Protein 3L9Y (pdb70)

InterPro domains:
  IPR001424 Superoxide dismutase, copper/zinc binding domain [PF00080] (13-149)
  IPR001424 Superoxide dismutase, copper/zinc binding domain [PR00068] (43-65)
  IPR001424 Superoxide dismutase, copper/zinc binding domain [PR00068] (79-88)
  IPR001424 Superoxide dismutase, copper/zinc binding domain [PR00068] (99-121)
  IPR001424 Superoxide dismutase, copper/zinc binding domain [PR00068] (124-150)
  IPR001424 Superoxide dismutase, copper/zinc binding domain [cd00305] (4-146)
  IPR018152 Superoxide dismutase, copper/zinc, binding site [PS00087] (43-53)
  IPR018152 Superoxide dismutase, copper/zinc, binding site [PS00332] (138-149)
  IPR024134 Superoxide dismutase (Cu/Zn) / superoxide dismutase copper chaperone [PTHR10003] (3-151)
  IPR036423 Superoxide dismutase-like, copper/zinc binding domain superfamily [G3DSA:2.60.40.200] (1-154)
  IPR036423 Superoxide dismutase-like, copper/zinc binding domain superfamily [SSF49329] (3-152)

Secondary structure (DSSP, 8-state):
-EEEEEEEEESSEEEEEEEESSTTSPEEEEEEEESPPSEEEEEEEES----EEEEGGG-SB--TT------TT-SS--TTEEEEEEESSTTSEEEEEEEESS-BSSSTTB-TTSEEEEESS---TT-SSSTTTTTTTT---EEEEEE-EE---/--EEEEEEEEESSEEEEEEEESSTTSPEEEEEEEESPPSEEEEEEEES----EEEEGGG-SB--TT------TT-SS--TTEEEEEEESSTT-EEEEEEEESS-BSSSTTB-TT-EEEEESS---TT-SSSGGGGTTTT---EEEEEE-EE---

Foldseek 3Di:
DFKKWWFKDFQKTWIKMWDDDDQQFWIKIWIKIFQAAAFKKFKWWACAQDCPPHCPVLHFGAALPPFWDFALPDPTHGLGHPFIFGDNHGGGMTIDTDIHRSAGCDDPNRSQRHKMFIANAGQCGLPPPDPCNRTPSPNHHTGIMGGMHTDDD/DKFKKKWWKDFLKTWIKIWIDGDQQFWIKIKIKIFFAAAFKKFKWWACAQDCPPHCPVLHFGAALPPFWDFALPDPTHGLGHPFIFGDNHGGGMGIDTDIHRSAGCDDSRRSARHKMFIANAGQCRLPDDDPCNRTPSPSDHGGIMTGMHTDDD

Nearest PDB structures (foldseek):
  3l9y-assembly1_A  TM=1.007E+00  e=1.057E-31  Bombyx mori
  3l9e-assembly2_D  TM=1.001E+00  e=2.059E-29  Bombyx mori
  6zs1-assembly1_C  TM=9.653E-01  e=3.072E-21  Thermochaetoides thermophila DSM 1495
  1f18-assembly1_A-2  TM=9.672E-01  e=1.625E-19  Saccharomyces cerevisiae
  7ypp-assembly3_F-2  TM=9.520E-01  e=4.706E-17  Ramazzottius varieornatus

CATH classification: 2.60.40.200

Radius of gyration: 19.69 Å; Cα contacts (8 Å, |Δi|>4): 985; chains: 2; bounding box: 62×45×38 Å

Solvent-accessible surface area: 13806 Å² total; per-residue (Å²): 125,15,39,0,0,0,34,8,92,54,116,7,49,3,36,0,59,0,59,6,133,73,133,195,27,38,0,67,0,42,24,60,0,61,43,1,87,129,23,95,3,0,0,0,0,0,64,25,2,19,18,66,93,41,19,92,25,0,24,68,12,8,49,48,77,176,65,82,6,2,0,55,110,36,107,72,13,13,0,0,0,3,4,38,6,109,5,156,94,93,90,16,75,9,139,4,100,34,120,8,93,52,1,14,9,74,53,124,28,18,0,18,0,35,3,0,0,0,5,42,65,58,0,46,63,4,147,39,69,75,134,91,0,68,64,47,0,64,0,42,46,87,28,0,6,2,10,0,0,40,9,126,153,183,70,21,56,0,0,1,23,1,81,61,118,13,52,13,37,0,60,0,54,4,112,73,118,193,34,45,0,70,0,46,20,74,0,103,35,2,86,142,23,99,6,0,0,0,0,0,66,22,2,15,48,62,96,39,21,90,24,1,15,64,10,5,46,50,103,179,75,81,3,1,2,55,115,38,111,73,22,13,6,0,0,5,2,36,8,98,3,159,102,94,86,14,88,14,166,4,102,38,124,10,80,84,1,14,9,58,49,126,26,20,0,16,0,33,4,1,0,0,6,39,65,72,5,42,62,2,152,27,90,67,151,98,0,106,73,41,0,48,0,45,43,82,26,0,13,12,24,0,0,42,11,143,182

Sequence (307 aa):
PAKAVCVLRGDVSGTVFFDQQDEKSPVVVSGEVQGLTKGKHGFHVHEFGDNTNGCTSAGAHFNPEKQDHGGPSSAVRHVGDLGNIEAIEDAGVTKVSIQDSQISLHGPNSIIGRTLVVHADPDDLGLGGNELSKTTGNAGGRIACGVIGLAKIMPAKAVCVLRGDVSGTVFFDQQDEKSPVVVSGEVQGLTKGKHGFHVHEFGDNTNGCTSAGAHFNPEKQDHGGPSSAVRHVGDLGNIEAIEDAGVTKVSIQDSQISLHGPNSIIGRTLVVHADPDDLGLGGNELSKTTGNAGGRIACGVIGLAKI

B-factor: mean 28.48, std 6.56, range [15.27, 50.54]

GO terms:
  GO:0005507 copper ion binding (F, IPI)
  GO:0008270 zinc ion binding (F, IPI)
  GO:0042802 identical protein binding (F, IPI)

Structure (mmCIF, N/CA/C/O backbone):
data_3L9Y
#
_entry.id   3L9Y
#
_cell.length_a   111.493
_cell.length_b   111.493
_cell.length_c   39.886
_cell.angle_alpha   90.00
_cell.angle_beta   90.00
_cell.angle_gamma   120.00
#
_symmetry.space_group_name_H-M   'P 64'
#
loop_
_entity.id
_entity.type
_entity.pdbx_description
1 polymer 'Superoxide dismutase [Cu-Zn]'
2 non-polymer 'ZINC ION'
3 non-polymer 'COPPER (II) ION'
4 water water
#
loop_
_atom_site.group_PDB
_atom_site.id
_atom_site.type_symbol
_atom_site.label_atom_id
_atom_site.label_alt_id
_atom_site.label_comp_id
_atom_site.label_asym_id
_atom_site.label_entity_id
_atom_site.label_seq_id
_atom_site.pdbx_PDB_ins_code
_atom_site.Cartn_x
_atom_site.Cartn_y
_atom_site.Cartn_z
_atom_site.occupancy
_atom_site.B_iso_or_equiv
_atom_site.auth_seq_id
_atom_site.auth_comp_id
_atom_site.auth_asym_id
_atom_site.auth_atom_id
_atom_site.pdbx_PDB_model_num
ATOM 1 N N . PRO A 1 2 ? -8.773 -24.872 -12.941 1.00 37.16 2 PRO A N 1
ATOM 2 C CA . PRO A 1 2 ? -10.129 -25.397 -13.029 1.00 36.99 2 PRO A CA 1
ATOM 3 C C . PRO A 1 2 ? -10.321 -26.512 -12.014 1.00 36.42 2 PRO A C 1
ATOM 4 O O . PRO A 1 2 ? -9.336 -27.094 -11.562 1.00 36.66 2 PRO A O 1
ATOM 8 N N . ALA A 1 3 ? -11.571 -26.812 -11.666 1.00 35.50 3 ALA A N 1
ATOM 9 C CA . ALA A 1 3 ? -11.859 -27.807 -10.633 1.00 34.27 3 ALA A CA 1
ATOM 10 C C . ALA A 1 3 ? -12.861 -28.858 -11.095 1.00 33.50 3 ALA A C 1
ATOM 11 O O . ALA A 1 3 ? -13.757 -28.569 -11.879 1.00 32.68 3 ALA A O 1
ATOM 13 N N . LYS A 1 4 ? -12.700 -30.078 -10.593 1.00 32.04 4 LYS A N 1
ATOM 14 C CA . LYS A 1 4 ? -13.643 -31.154 -10.861 1.00 31.32 4 LYS A CA 1
ATOM 15 C C . LYS A 1 4 ? -13.998 -31.910 -9.583 1.00 30.77 4 LYS A C 1
ATOM 16 O O . LYS A 1 4 ? -13.148 -32.112 -8.709 1.00 30.49 4 LYS A O 1
ATOM 22 N N . ALA A 1 5 ? -15.259 -32.323 -9.481 1.00 29.39 5 ALA A N 1
ATOM 23 C CA . ALA A 1 5 ? -15.718 -33.145 -8.367 1.00 28.89 5 ALA A CA 1
ATOM 24 C C . ALA A 1 5 ? -16.617 -34.251 -8.909 1.00 28.15 5 ALA A C 1
ATOM 25 O O . ALA A 1 5 ? -17.039 -34.208 -10.062 1.00 27.44 5 ALA A O 1
ATOM 27 N N . VAL A 1 6 ? -16.908 -35.249 -8.084 1.00 28.00 6 VAL A N 1
ATOM 28 C CA . VAL A 1 6 ? -17.737 -36.354 -8.536 1.00 27.25 6 VAL A CA 1
ATOM 29 C C . VAL A 1 6 ? -18.549 -36.927 -7.393 1.00 27.34 6 VAL A C 1
ATOM 30 O O . VAL A 1 6 ? -18.124 -36.885 -6.242 1.00 27.39 6 VAL A O 1
ATOM 34 N N . CYS A 1 7 ? -19.730 -37.441 -7.714 1.00 26.66 7 CYS A N 1
ATOM 35 C CA . CYS A 1 7 ? -20.552 -38.125 -6.730 1.00 27.04 7 CYS A CA 1
ATOM 36 C C . CYS A 1 7 ? -21.007 -39.456 -7.300 1.00 26.89 7 CYS A C 1
ATOM 37 O O . CYS A 1 7 ? -21.542 -39.522 -8.401 1.00 26.76 7 CYS A O 1
ATOM 40 N N . VAL A 1 8 ? -20.775 -40.530 -6.557 1.00 26.48 8 VAL A N 1
ATOM 41 C CA . VAL A 1 8 ? -21.297 -41.814 -6.954 1.00 26.38 8 VAL A CA 1
ATOM 42 C C . VAL A 1 8 ? -22.474 -42.133 -6.049 1.00 26.23 8 VAL A C 1
ATOM 43 O O . VAL A 1 8 ? -22.320 -42.259 -4.830 1.00 25.69 8 VAL A O 1
ATOM 47 N N . LEU A 1 9 ? -23.652 -42.254 -6.653 1.00 25.86 9 LEU A N 1
ATOM 48 C CA . LEU A 1 9 ? -24.875 -42.465 -5.897 1.00 26.04 9 LEU A CA 1
ATOM 49 C C . LEU A 1 9 ? -24.997 -43.869 -5.331 1.00 26.26 9 LEU A C 1
ATOM 50 O O . LEU A 1 9 ? -24.662 -44.857 -5.993 1.00 26.93 9 LEU A O 1
ATOM 55 N N . ARG A 1 10 ? -25.503 -43.942 -4.109 1.00 26.04 10 ARG A N 1
ATOM 56 C CA . ARG A 1 10 ? -25.727 -45.205 -3.426 1.00 26.50 10 ARG A CA 1
ATOM 57 C C . ARG A 1 10 ? -27.159 -45.238 -2.912 1.00 26.45 10 ARG A C 1
ATOM 58 O O . ARG A 1 10 ? -27.592 -44.333 -2.208 1.00 25.70 10 ARG A O 1
ATOM 66 N N . GLY A 1 11 ? -27.894 -46.285 -3.262 1.00 27.05 11 GLY A N 1
ATOM 67 C CA . GLY A 1 11 ? -29.275 -46.424 -2.829 1.00 28.57 11 GLY A CA 1
ATOM 68 C C . GLY A 1 11 ? -30.064 -47.233 -3.835 1.00 30.09 11 GLY A C 1
ATOM 69 O O . GLY A 1 11 ? -29.545 -48.197 -4.402 1.00 30.06 11 GLY A O 1
ATOM 70 N N . ASP A 1 12 ? -31.312 -46.831 -4.066 1.00 31.63 12 ASP A N 1
ATOM 71 C CA . ASP A 1 12 ? -32.215 -47.550 -4.962 1.00 32.92 12 ASP A CA 1
ATOM 72 C C . ASP A 1 12 ? -31.876 -47.318 -6.427 1.00 33.12 12 ASP A C 1
ATOM 73 O O . ASP A 1 12 ? -32.296 -48.074 -7.310 1.00 33.83 12 ASP A O 1
ATOM 78 N N . VAL A 1 13 ? -31.134 -46.252 -6.685 1.00 33.36 13 VAL A N 1
ATOM 79 C CA . VAL A 1 13 ? -30.639 -45.970 -8.008 1.00 33.17 13 VAL A CA 1
ATOM 80 C C . VAL A 1 13 ? -29.154 -45.721 -7.901 1.00 32.99 13 VAL A C 1
ATOM 81 O O . VAL A 1 13 ? -28.639 -45.435 -6.825 1.00 33.32 13 VAL A O 1
ATOM 85 N N . SER A 1 14 ? -28.469 -45.844 -9.024 1.00 33.16 14 SER A N 1
ATOM 86 C CA . SER A 1 14 ? -27.033 -45.681 -9.066 1.00 33.09 14 SER A CA 1
ATOM 87 C C . SER A 1 14 ? -26.705 -44.609 -10.080 1.00 33.01 14 SER A C 1
ATOM 88 O O . SER A 1 14 ? -27.594 -44.070 -10.744 1.00 32.85 14 SER A O 1
ATOM 91 N N . GLY A 1 15 ? -25.428 -44.293 -10.207 1.00 32.55 15 GLY A N 1
ATOM 92 C CA . GLY A 1 15 ? -25.018 -43.329 -11.203 1.00 32.25 15 GLY A CA 1
ATOM 93 C C . GLY A 1 15 ? -23.805 -42.555 -10.767 1.00 31.58 15 GLY A C 1
ATOM 94 O O . GLY A 1 15 ? -23.462 -42.523 -9.582 1.00 32.07 15 GLY A O 1
ATOM 95 N N . THR A 1 16 ? -23.144 -41.943 -11.737 1.00 31.22 16 THR A N 1
ATOM 96 C CA . THR A 1 16 ? -21.984 -41.124 -11.469 1.00 30.73 16 THR A CA 1
ATOM 97 C C . THR A 1 16 ? -22.266 -39.729 -11.982 1.00 30.31 16 THR A C 1
ATOM 98 O O . THR A 1 16 ? -22.592 -39.554 -13.160 1.00 30.45 16 THR A O 1
ATOM 102 N N . VAL A 1 17 ? -22.158 -38.747 -11.096 1.00 29.00 17 VAL A N 1
ATOM 103 C CA . VAL A 1 17 ? -22.407 -37.362 -11.462 1.00 28.39 17 VAL A CA 1
ATOM 104 C C . VAL A 1 17 ? -21.135 -36.542 -11.302 1.00 28.23 17 VAL A C 1
ATOM 105 O O . VAL A 1 17 ? -20.545 -36.512 -10.224 1.00 27.96 17 VAL A O 1
ATOM 109 N N . PHE A 1 18 ? -20.702 -35.891 -12.377 1.00 28.31 18 PHE A N 1
ATOM 110 C CA . PHE A 1 18 ? -19.504 -35.063 -12.335 1.00 28.53 18 PHE A CA 1
ATOM 111 C C . PHE A 1 18 ? -19.874 -33.592 -12.176 1.00 28.62 18 PHE A C 1
ATOM 112 O O . PHE A 1 18 ? -20.948 -33.157 -12.611 1.00 28.64 18 PHE A O 1
ATOM 120 N N . PHE A 1 19 ? -18.988 -32.838 -11.539 1.00 28.62 19 PHE A N 1
ATOM 121 C CA . PHE A 1 19 ? -19.145 -31.398 -11.403 1.00 29.09 19 PHE A CA 1
ATOM 122 C C . PHE A 1 19 ? -17.905 -30.742 -11.971 1.00 30.24 19 PHE A C 1
ATOM 123 O O . PHE A 1 19 ? -16.792 -31.019 -11.519 1.00 30.17 19 PHE A O 1
ATOM 131 N N . ASP A 1 20 ? -18.088 -29.876 -12.964 1.00 31.38 20 ASP A N 1
ATOM 132 C CA . ASP A 1 20 ? -16.955 -29.178 -13.564 1.00 32.87 20 ASP A CA 1
ATOM 133 C C . ASP A 1 20 ? -17.087 -27.670 -13.410 1.00 33.50 20 ASP A C 1
ATOM 134 O O . ASP A 1 20 ? -18.149 -27.111 -13.663 1.00 33.11 20 ASP A O 1
ATOM 139 N N . GLN A 1 21 ? -16.010 -27.017 -12.981 1.00 35.04 21 GLN A N 1
ATOM 140 C CA . GLN A 1 21 ? -16.007 -25.566 -12.831 1.00 36.47 21 GLN A CA 1
ATOM 141 C C . GLN A 1 21 ? -14.694 -24.986 -13.362 1.00 37.89 21 GLN A C 1
ATOM 142 O O . GLN A 1 21 ? -13.616 -25.310 -12.864 1.00 38.06 21 GLN A O 1
ATOM 148 N N . GLN A 1 22 ? -14.796 -24.121 -14.365 1.00 39.61 22 GLN A N 1
ATOM 149 C CA . GLN A 1 22 ? -13.619 -23.613 -15.060 1.00 41.36 22 GLN A CA 1
ATOM 150 C C . GLN A 1 22 ? -12.875 -22.557 -14.252 1.00 42.08 22 GLN A C 1
ATOM 151 O O . GLN A 1 22 ? -11.644 -22.567 -14.183 1.00 42.05 22 GLN A O 1
ATOM 157 N N . ASP A 1 23 ? -13.631 -21.642 -13.654 1.00 43.11 23 ASP A N 1
ATOM 158 C CA . ASP A 1 23 ? -13.059 -20.596 -12.817 1.00 44.13 23 ASP A CA 1
ATOM 159 C C . ASP A 1 23 ? -13.926 -20.361 -11.581 1.00 44.42 23 ASP A C 1
ATOM 160 O O . ASP A 1 23 ? -15.119 -20.657 -11.586 1.00 44.46 23 ASP A O 1
ATOM 165 N N . GLU A 1 24 ? -13.322 -19.829 -10.522 1.00 44.59 24 GLU A N 1
ATOM 166 C CA . GLU A 1 24 ? -14.053 -19.541 -9.290 1.00 44.80 24 GLU A CA 1
ATOM 167 C C . GLU A 1 24 ? -15.301 -18.693 -9.539 1.00 44.47 24 GLU A C 1
ATOM 168 O O . GLU A 1 24 ? -16.282 -18.783 -8.802 1.00 44.62 24 GLU A O 1
ATOM 174 N N . LYS A 1 25 ? -15.264 -17.879 -10.588 1.00 44.03 25 LYS A N 1
ATOM 175 C CA . LYS A 1 25 ? -16.385 -16.999 -10.923 1.00 43.40 25 LYS A CA 1
ATOM 176 C C . LYS A 1 25 ? -17.463 -17.660 -11.780 1.00 42.53 25 LYS A C 1
ATOM 177 O O . LYS A 1 25 ? -18.607 -17.204 -11.799 1.00 42.93 25 LYS A O 1
ATOM 183 N N . SER A 1 26 ? -17.103 -18.717 -12.499 1.00 41.29 26 SER A N 1
ATOM 184 C CA . SER A 1 26 ? -18.031 -19.326 -13.443 1.00 39.84 26 SER A CA 1
ATOM 185 C C . SER A 1 26 ? -18.970 -20.310 -12.763 1.00 38.63 26 SER A C 1
ATOM 186 O O . SER A 1 26 ? -18.704 -20.773 -11.650 1.00 38.60 26 SER A O 1
ATOM 189 N N . PRO A 1 27 ? -20.080 -20.633 -13.433 1.00 37.25 27 PRO A N 1
ATOM 190 C CA . PRO A 1 27 ? -21.029 -21.589 -12.876 1.00 35.82 27 PRO A CA 1
ATOM 191 C C . PRO A 1 27 ? -20.450 -22.999 -12.862 1.00 34.47 27 PRO A C 1
ATOM 192 O O . PRO A 1 27 ? -19.403 -23.249 -13.462 1.00 33.62 27 PRO A O 1
ATOM 196 N N . VAL A 1 28 ? -21.140 -23.905 -12.177 1.00 32.64 28 VAL A N 1
ATOM 197 C CA . VAL A 1 28 ? -20.755 -25.304 -12.171 1.00 31.45 28 VAL A CA 1
ATOM 198 C C . VAL A 1 28 ? -21.607 -26.077 -13.167 1.00 30.96 28 VAL A C 1
ATOM 199 O O . VAL A 1 28 ? -22.838 -25.951 -13.175 1.00 30.62 28 VAL A O 1
ATOM 203 N N . VAL A 1 29 ? -20.949 -26.864 -14.015 1.00 30.53 29 VAL A N 1
ATOM 204 C CA . VAL A 1 29 ? -21.651 -27.747 -14.940 1.00 30.32 29 VAL A CA 1
ATOM 205 C C . VAL A 1 29 ? -21.737 -29.136 -14.318 1.00 30.37 29 VAL A C 1
ATOM 206 O O . VAL A 1 29 ? -20.721 -29.695 -13.888 1.00 29.84 29 VAL A O 1
ATOM 210 N N . VAL A 1 30 ? -22.950 -29.671 -14.246 1.00 30.57 30 VAL A N 1
ATOM 211 C CA . VAL A 1 30 ? -23.203 -30.945 -13.569 1.00 30.92 30 VAL A CA 1
ATOM 212 C C . VAL A 1 30 ? -23.676 -31.986 -14.571 1.00 31.72 30 VAL A C 1
ATOM 213 O O . VAL A 1 30 ? -24.769 -31.874 -15.132 1.00 31.98 30 VAL A O 1
ATOM 217 N N . SER A 1 31 ? -22.867 -33.016 -14.792 1.00 31.75 31 SER A N 1
ATOM 218 C CA . SER A 1 31 ? -23.185 -33.985 -15.833 1.00 32.46 31 SER A CA 1
ATOM 219 C C . SER A 1 31 ? -23.015 -35.410 -15.350 1.00 32.93 31 SER A C 1
ATOM 220 O O . SER A 1 31 ? -22.455 -35.650 -14.292 1.00 33.05 31 SER A O 1
ATOM 223 N N . GLY A 1 32 ? -23.489 -36.353 -16.149 1.00 33.44 32 GLY A N 1
ATOM 224 C CA . GLY A 1 32 ? -23.352 -37.761 -15.832 1.00 34.21 32 GLY A CA 1
ATOM 225 C C . GLY A 1 32 ? -24.640 -38.481 -16.137 1.00 34.82 32 GLY A C 1
ATOM 226 O O . GLY A 1 32 ? -25.362 -38.127 -17.069 1.00 34.85 32 GLY A O 1
ATOM 227 N N . GLU A 1 33 ? -24.949 -39.494 -15.345 1.00 35.27 33 GLU A N 1
ATOM 228 C CA . GLU A 1 33 ? -26.100 -40.312 -15.644 1.00 36.14 33 GLU A CA 1
ATOM 229 C C . GLU A 1 33 ? -26.552 -41.064 -14.407 1.00 35.97 33 GLU A C 1
ATOM 230 O O . GLU A 1 33 ? -25.744 -41.426 -13.556 1.00 36.52 33 GLU A O 1
ATOM 236 N N . VAL A 1 34 ? -27.858 -41.247 -14.294 1.00 35.84 34 VAL A N 1
ATOM 237 C CA . VAL A 1 34 ? -28.451 -41.981 -13.195 1.00 35.58 34 VAL A CA 1
ATOM 238 C C . VAL A 1 34 ? -29.229 -43.153 -13.775 1.00 36.02 34 VAL A C 1
ATOM 239 O O . VAL A 1 34 ? -29.892 -43.010 -14.806 1.00 35.97 34 VAL A O 1
ATOM 243 N N . GLN A 1 35 ? -29.144 -44.311 -13.122 1.00 36.49 35 GLN A N 1
ATOM 244 C CA . GLN A 1 35 ? -29.827 -45.514 -13.612 1.00 36.97 35 GLN A CA 1
ATOM 245 C C . GLN A 1 35 ? -30.847 -46.072 -12.626 1.00 36.82 35 GLN A C 1
ATOM 246 O O . GLN A 1 35 ? -30.640 -46.043 -11.413 1.00 36.48 35 GLN A O 1
ATOM 252 N N . GLY A 1 36 ? -31.954 -46.574 -13.167 1.00 36.79 36 GLY A N 1
ATOM 253 C CA . GLY A 1 36 ? -32.966 -47.258 -12.372 1.00 36.50 36 GLY A CA 1
ATOM 254 C C . GLY A 1 36 ? -33.994 -46.351 -11.729 1.00 36.48 36 GLY A C 1
ATOM 255 O O . GLY A 1 36 ? -34.679 -46.755 -10.786 1.00 36.72 36 GLY A O 1
ATOM 256 N N . LEU A 1 37 ? -34.099 -45.120 -12.219 1.00 36.04 37 LEU A N 1
ATOM 257 C CA . LEU A 1 37 ? -35.115 -44.199 -11.715 1.00 35.89 37 LEU A CA 1
ATOM 258 C C . LEU A 1 37 ? -36.497 -44.626 -12.205 1.00 35.71 37 LEU A C 1
ATOM 259 O O . LEU A 1 37 ? -36.636 -45.127 -13.319 1.00 36.05 37 LEU A O 1
ATOM 264 N N . THR A 1 38 ? -37.513 -44.453 -11.367 1.00 35.33 38 THR A N 1
ATOM 265 C CA . THR A 1 38 ? -38.878 -44.656 -11.816 1.00 34.98 38 THR A CA 1
ATOM 266 C C . THR A 1 38 ? -39.198 -43.550 -12.822 1.00 34.64 38 THR A C 1
ATOM 267 O O . THR A 1 38 ? -38.662 -42.443 -12.716 1.00 34.37 38 THR A O 1
ATOM 271 N N . LYS A 1 39 ? -40.037 -43.843 -13.815 1.00 33.89 39 LYS A N 1
ATOM 272 C CA . LYS A 1 39 ? -40.419 -42.819 -14.788 1.00 33.28 39 LYS A CA 1
ATOM 273 C C . LYS A 1 39 ? -41.005 -41.625 -14.052 1.00 32.43 39 LYS A C 1
ATOM 274 O O . LYS A 1 39 ? -41.766 -41.793 -13.100 1.00 32.13 39 LYS A O 1
ATOM 280 N N . GLY A 1 40 ? -40.637 -40.419 -14.469 1.00 31.70 40 GLY A N 1
ATOM 281 C CA . GLY A 1 40 ? -41.158 -39.214 -13.824 1.00 30.35 40 GLY A CA 1
ATOM 282 C C . GLY A 1 40 ? -40.080 -38.307 -13.250 1.00 29.64 40 GLY A C 1
ATOM 283 O O . GLY A 1 40 ? -38.883 -38.583 -13.381 1.00 29.52 40 GLY A O 1
ATOM 284 N N . LYS A 1 41 ? -40.515 -37.229 -12.602 1.00 28.81 41 LYS A N 1
ATOM 285 C CA . LYS A 1 41 ? -39.595 -36.238 -12.032 1.00 27.74 41 LYS A CA 1
ATOM 286 C C . LYS A 1 41 ? -39.100 -36.641 -10.640 1.00 26.54 41 LYS A C 1
ATOM 287 O O . LYS A 1 41 ? -39.869 -37.138 -9.820 1.00 26.39 41 LYS A O 1
ATOM 293 N N . HIS A 1 42 ? -37.815 -36.410 -10.385 1.00 25.34 42 HIS A N 1
ATOM 294 C CA . HIS A 1 42 ? -37.219 -36.725 -9.086 1.00 24.38 42 HIS A CA 1
ATOM 295 C C . HIS A 1 42 ? -36.414 -35.556 -8.536 1.00 23.16 42 HIS A C 1
ATOM 296 O O . HIS A 1 42 ? -35.512 -35.044 -9.207 1.00 23.06 42 HIS A O 1
ATOM 303 N N . GLY A 1 43 ? -36.739 -35.134 -7.317 1.00 22.22 43 GLY A N 1
ATOM 304 C CA . GLY A 1 43 ? -36.018 -34.026 -6.689 1.00 21.32 43 GLY A CA 1
ATOM 305 C C . GLY A 1 43 ? -34.529 -34.322 -6.611 1.00 21.34 43 GLY A C 1
ATOM 306 O O . GLY A 1 43 ? -34.134 -35.471 -6.450 1.00 20.84 43 GLY A O 1
ATOM 307 N N . PHE A 1 44 ? -33.705 -33.280 -6.691 1.00 20.73 44 PHE A N 1
ATOM 308 C CA . PHE A 1 44 ? -32.270 -33.433 -6.909 1.00 20.80 44 PHE A CA 1
ATOM 309 C C . PHE A 1 44 ? -31.619 -32.245 -6.214 1.00 20.25 44 PHE A C 1
ATOM 310 O O . PHE A 1 44 ? -31.700 -31.117 -6.699 1.00 20.85 44 PHE A O 1
ATOM 318 N N . HIS A 1 45 ? -31.000 -32.477 -5.056 1.00 20.05 45 HIS A N 1
ATOM 319 C CA . HIS A 1 45 ? -30.409 -31.377 -4.293 1.00 19.35 45 HIS A CA 1
ATOM 320 C C . HIS A 1 45 ? -29.073 -31.739 -3.670 1.00 19.82 45 HIS A C 1
ATOM 321 O O . HIS A 1 45 ? -28.784 -32.916 -3.416 1.00 18.87 45 HIS A O 1
ATOM 328 N N . VAL A 1 46 ? -28.282 -30.707 -3.415 1.00 18.97 46 VAL A N 1
ATOM 329 C CA . VAL A 1 46 ? -27.132 -30.833 -2.542 1.00 18.71 46 VAL A CA 1
ATOM 330 C C . VAL A 1 46 ? -27.591 -30.553 -1.119 1.00 18.92 46 VAL A C 1
ATOM 331 O O . VAL A 1 46 ? -28.154 -29.487 -0.828 1.00 18.52 46 VAL A O 1
ATOM 335 N N . HIS A 1 47 ? -27.357 -31.519 -0.229 1.00 18.45 47 HIS A N 1
ATOM 336 C CA . HIS A 1 47 ? -27.661 -31.366 1.191 1.00 18.39 47 HIS A CA 1
ATOM 337 C C . HIS A 1 47 ? -26.392 -31.018 1.969 1.00 19.02 47 HIS A C 1
ATOM 338 O O . HIS A 1 47 ? -25.275 -31.171 1.455 1.00 18.84 47 HIS A O 1
ATOM 345 N N . GLU A 1 48 ? -26.558 -30.537 3.200 1.00 18.77 48 GLU A N 1
ATOM 346 C CA . GLU A 1 48 ? -25.473 -29.841 3.881 1.00 20.39 48 GLU A CA 1
ATOM 347 C C . GLU A 1 48 ? -24.279 -30.708 4.253 1.00 20.88 48 GLU A C 1
ATOM 348 O O . GLU A 1 48 ? -23.143 -30.292 4.059 1.00 21.08 48 GLU A O 1
ATOM 354 N N . PHE A 1 49 ? -24.548 -31.898 4.782 1.00 21.05 49 PHE A N 1
ATOM 355 C CA . PHE A 1 49 ? -23.498 -32.740 5.354 1.00 21.29 49 PHE A CA 1
ATOM 356 C C . PHE A 1 49 ? -23.137 -33.965 4.516 1.00 21.47 49 PHE A C 1
ATOM 357 O O . PHE A 1 49 ? -24.002 -34.647 3.995 1.00 21.08 49 PHE A O 1
ATOM 365 N N . GLY A 1 50 ? -21.841 -34.232 4.401 1.00 22.36 50 GLY A N 1
ATOM 366 C CA . GLY A 1 50 ? -21.367 -35.411 3.677 1.00 22.40 50 GLY A CA 1
ATOM 367 C C . GLY A 1 50 ? -21.307 -36.575 4.648 1.00 23.33 50 GLY A C 1
ATOM 368 O O . GLY A 1 50 ? -20.305 -37.281 4.725 1.00 23.17 50 GLY A O 1
ATOM 369 N N . ASP A 1 51 ? -22.405 -36.777 5.369 1.00 23.15 51 ASP A N 1
ATOM 370 C CA . ASP A 1 51 ? -22.483 -37.742 6.458 1.00 23.19 51 ASP A CA 1
ATOM 371 C C . ASP A 1 51 ? -23.483 -38.841 6.109 1.00 23.53 51 ASP A C 1
ATOM 372 O O . ASP A 1 51 ? -24.684 -38.589 6.043 1.00 23.01 51 ASP A O 1
ATOM 377 N N . ASN A 1 52 ? -23.001 -40.060 5.873 1.00 23.37 52 ASN A N 1
ATOM 378 C CA . ASN A 1 52 ? -23.922 -41.167 5.610 1.00 23.72 52 ASN A CA 1
ATOM 379 C C . ASN A 1 52 ? -23.879 -42.270 6.668 1.00 23.33 52 ASN A C 1
ATOM 380 O O . ASN A 1 52 ? -24.115 -43.439 6.375 1.00 22.41 52 ASN A O 1
ATOM 385 N N . THR A 1 53 ? -23.598 -41.867 7.902 1.00 23.06 53 THR A N 1
ATOM 386 C CA . THR A 1 53 ? -23.661 -42.776 9.045 1.00 23.07 53 THR A CA 1
ATOM 387 C C . THR A 1 53 ? -25.085 -43.304 9.235 1.00 24.05 53 THR A C 1
ATOM 388 O O . THR A 1 53 ? -25.286 -44.406 9.736 1.00 23.54 53 THR A O 1
ATOM 392 N N . ASN A 1 54 ? -26.076 -42.518 8.813 1.00 24.86 54 ASN A N 1
ATOM 393 C CA . ASN A 1 54 ? -27.468 -42.940 8.888 1.00 25.56 54 ASN A CA 1
ATOM 394 C C . ASN A 1 54 ? -28.104 -42.867 7.505 1.00 26.17 54 ASN A C 1
ATOM 395 O O . ASN A 1 54 ? -29.147 -42.236 7.323 1.00 26.75 54 ASN A O 1
ATOM 400 N N . GLY A 1 55 ? -27.460 -43.503 6.530 1.00 25.92 55 GLY A N 1
ATOM 401 C CA . GLY A 1 55 ? -27.887 -43.424 5.144 1.00 25.61 55 GLY A CA 1
ATOM 402 C C . GLY A 1 55 ? -28.028 -41.978 4.704 1.00 25.01 55 GLY A C 1
ATOM 403 O O . GLY A 1 55 ? -27.293 -41.111 5.151 1.00 24.40 55 GLY A O 1
ATOM 404 N N . CYS A 1 56 ? -28.993 -41.708 3.834 1.00 25.24 56 CYS A N 1
ATOM 405 C CA . CYS A 1 56 ? -29.169 -40.350 3.332 1.00 25.41 56 CYS A CA 1
ATOM 406 C C . CYS A 1 56 ? -29.743 -39.398 4.389 1.00 25.01 56 CYS A C 1
ATOM 407 O O . CYS A 1 56 ? -29.701 -38.168 4.238 1.00 24.76 56 CYS A O 1
ATOM 410 N N . THR A 1 57 ? -30.266 -39.957 5.468 1.00 24.44 57 THR A N 1
ATOM 411 C CA . THR A 1 57 ? -30.882 -39.142 6.517 1.00 23.85 57 THR A CA 1
ATOM 412 C C . THR A 1 57 ? -29.899 -38.168 7.172 1.00 23.59 57 THR A C 1
ATOM 413 O O . THR A 1 57 ? -30.243 -37.007 7.447 1.00 23.18 57 THR A O 1
ATOM 417 N N . SER A 1 58 ? -28.663 -38.623 7.397 1.00 21.85 58 SER A N 1
ATOM 418 C CA . SER A 1 58 ? -27.667 -37.809 8.092 1.00 21.90 58 SER A CA 1
ATOM 419 C C . SER A 1 58 ? -27.060 -36.723 7.224 1.00 21.09 58 SER A C 1
ATOM 420 O O . SER A 1 58 ? -26.260 -35.929 7.710 1.00 22.47 58 SER A O 1
ATOM 423 N N . ALA A 1 59 ? -27.455 -36.671 5.950 1.00 20.54 59 ALA A N 1
ATOM 424 C CA . ALA A 1 59 ? -27.031 -35.578 5.064 1.00 19.99 59 ALA A CA 1
ATOM 425 C C . ALA A 1 59 ? -27.609 -34.241 5.531 1.00 19.74 59 ALA A C 1
ATOM 426 O O . ALA A 1 59 ? -27.162 -33.171 5.107 1.00 19.67 59 ALA A O 1
ATOM 428 N N . GLY A 1 60 ? -28.597 -34.307 6.421 1.00 19.72 60 GLY A N 1
ATOM 429 C CA . GLY A 1 60 ? -29.221 -33.081 6.927 1.00 19.44 60 GLY A CA 1
ATOM 430 C C . GLY A 1 60 ? -30.130 -32.441 5.891 1.00 19.64 60 GLY A C 1
ATOM 431 O O . GLY A 1 60 ? -30.659 -33.117 5.018 1.00 18.49 60 GLY A O 1
ATOM 432 N N . ALA A 1 61 ? -30.317 -31.130 6.020 1.00 20.32 61 ALA A N 1
ATOM 433 C CA . ALA A 1 61 ? -31.226 -30.373 5.159 1.00 20.35 61 ALA A CA 1
ATOM 434 C C . ALA A 1 61 ? -30.551 -29.920 3.869 1.00 20.42 61 ALA A C 1
ATOM 435 O O . ALA A 1 61 ? -29.363 -30.160 3.674 1.00 19.42 61 ALA A O 1
ATOM 437 N N . HIS A 1 62 ? -31.301 -29.264 2.977 1.00 20.31 62 HIS A N 1
ATOM 438 C CA . HIS A 1 62 ? -30.685 -28.716 1.759 1.00 21.22 62 HIS A CA 1
ATOM 439 C C . HIS A 1 62 ? -29.583 -27.717 2.098 1.00 21.76 62 HIS A C 1
ATOM 440 O O . HIS A 1 62 ? -29.720 -26.926 3.028 1.00 22.31 62 HIS A O 1
ATOM 447 N N . PHE A 1 63 ? -28.497 -27.728 1.331 1.00 22.08 63 PHE A N 1
ATOM 448 C CA . PHE A 1 63 ? -27.399 -26.805 1.582 1.00 22.99 63 PHE A CA 1
ATOM 449 C C . PHE A 1 63 ? -27.909 -25.371 1.432 1.00 23.82 63 PHE A C 1
ATOM 450 O O . PHE A 1 63 ? -28.432 -25.009 0.381 1.00 23.44 63 PHE A O 1
ATOM 458 N N . ASN A 1 64 ? -27.739 -24.566 2.476 1.00 24.21 64 ASN A N 1
ATOM 459 C CA . ASN A 1 64 ? -28.451 -23.291 2.575 1.00 25.31 64 ASN A CA 1
ATOM 460 C C . ASN A 1 64 ? -27.613 -22.198 3.253 1.00 25.80 64 ASN A C 1
ATOM 461 O O . ASN A 1 64 ? -28.043 -21.594 4.228 1.00 26.10 64 ASN A O 1
ATOM 466 N N . PRO A 1 65 ? -26.417 -21.935 2.724 1.00 26.63 65 PRO A N 1
ATOM 467 C CA . PRO A 1 65 ? -25.527 -20.926 3.296 1.00 27.40 65 PRO A CA 1
ATOM 468 C C . PRO A 1 65 ? -26.114 -19.511 3.238 1.00 28.60 65 PRO A C 1
ATOM 469 O O . PRO A 1 65 ? -25.701 -18.650 4.005 1.00 28.72 65 PRO A O 1
ATOM 473 N N . GLU A 1 66 ? -27.055 -19.268 2.332 1.00 29.51 66 GLU A N 1
ATOM 474 C CA . GLU A 1 66 ? -27.653 -17.931 2.204 1.00 31.05 66 GLU A CA 1
ATOM 475 C C . GLU A 1 66 ? -28.960 -17.771 2.975 1.00 30.99 66 GLU A C 1
ATOM 476 O O . GLU A 1 66 ? -29.628 -16.732 2.884 1.00 31.50 66 GLU A O 1
ATOM 482 N N . LYS A 1 67 ? -29.320 -18.799 3.739 1.00 31.19 67 LYS A N 1
ATOM 483 C CA . LYS A 1 67 ? -30.468 -18.738 4.645 1.00 31.36 67 LYS A CA 1
ATOM 484 C C . LYS A 1 67 ? -31.785 -18.348 3.967 1.00 31.74 67 LYS A C 1
ATOM 485 O O . LYS A 1 67 ? -32.404 -17.357 4.344 1.00 31.55 67 LYS A O 1
ATOM 491 N N . GLN A 1 68 ? -32.208 -19.133 2.978 1.00 31.18 68 GLN A N 1
ATOM 492 C CA . GLN A 1 68 ? -33.437 -18.873 2.230 1.00 30.92 68 GLN A CA 1
ATOM 493 C C . GLN A 1 68 ? -34.404 -20.033 2.402 1.00 30.15 68 GLN A C 1
ATOM 494 O O . GLN A 1 68 ? -34.045 -21.057 2.982 1.00 30.02 68 GLN A O 1
ATOM 500 N N . ASP A 1 69 ? -35.626 -19.872 1.892 1.00 29.17 69 ASP A N 1
ATOM 501 C CA . ASP A 1 69 ? -36.600 -20.960 1.834 1.00 27.92 69 ASP A CA 1
ATOM 502 C C . ASP A 1 69 ? -36.343 -21.788 0.578 1.00 26.28 69 ASP A C 1
ATOM 503 O O . ASP A 1 69 ? -35.587 -21.383 -0.300 1.00 25.24 69 ASP A O 1
ATOM 508 N N . HIS A 1 70 ? -36.990 -22.942 0.485 1.00 24.43 70 HIS A N 1
ATOM 509 C CA . HIS A 1 70 ? -36.776 -23.835 -0.649 1.00 23.61 70 HIS A CA 1
ATOM 510 C C . HIS A 1 70 ? -37.385 -23.307 -1.957 1.00 23.28 70 HIS A C 1
ATOM 511 O O . HIS A 1 70 ? -38.469 -22.728 -1.948 1.00 23.67 70 HIS A O 1
ATOM 518 N N . GLY A 1 71 ? -36.693 -23.524 -3.071 1.00 23.15 71 GLY A N 1
ATOM 519 C CA . GLY A 1 71 ? -37.257 -23.232 -4.396 1.00 23.11 71 GLY A CA 1
ATOM 520 C C . GLY A 1 71 ? -36.699 -24.121 -5.487 1.00 22.94 71 GLY A C 1
ATOM 521 O O . GLY A 1 71 ? -35.990 -25.099 -5.216 1.00 22.43 71 GLY A O 1
ATOM 522 N N . GLY A 1 72 ? -37.024 -23.800 -6.732 1.00 22.36 72 GLY A N 1
ATOM 523 C CA . GLY A 1 72 ? -36.376 -24.467 -7.859 1.00 21.58 72 GLY A CA 1
ATOM 524 C C . GLY A 1 72 ? -35.091 -23.711 -8.139 1.00 21.36 72 GLY A C 1
ATOM 525 O O . GLY A 1 72 ? -34.852 -22.661 -7.538 1.00 21.45 72 GLY A O 1
ATOM 526 N N . PRO A 1 73 ? -34.233 -24.249 -9.027 1.00 21.62 73 PRO A N 1
ATOM 527 C CA . PRO A 1 73 ? -32.962 -23.605 -9.333 1.00 22.19 73 PRO A CA 1
ATOM 528 C C . PRO A 1 73 ? -33.173 -22.215 -9.961 1.00 22.17 73 PRO A C 1
ATOM 529 O O . PRO A 1 73 ? -32.317 -21.337 -9.849 1.00 22.41 73 PRO A O 1
ATOM 533 N N . SER A 1 74 ? -34.318 -22.023 -10.599 1.00 22.93 74 SER A N 1
ATOM 534 C CA . SER A 1 74 ? -34.623 -20.723 -11.199 1.00 23.15 74 SER A CA 1
ATOM 535 C C . SER A 1 74 ? -35.445 -19.808 -10.286 1.00 22.86 74 SER A C 1
ATOM 536 O O . SER A 1 74 ? -35.708 -18.653 -10.652 1.00 23.11 74 SER A O 1
ATOM 539 N N . SER A 1 75 ? -35.863 -20.301 -9.113 1.00 22.88 75 SER A N 1
ATOM 540 C CA . SER A 1 75 ? -36.618 -19.464 -8.155 1.00 22.14 75 SER A CA 1
ATOM 541 C C . SER A 1 75 ? -35.803 -18.293 -7.593 1.00 22.15 75 SER A C 1
ATOM 542 O O . SER A 1 75 ? -34.602 -18.407 -7.334 1.00 22.17 75 SER A O 1
ATOM 545 N N . ALA A 1 76 ? -36.458 -17.146 -7.409 1.00 21.56 76 ALA A N 1
ATOM 546 C CA . ALA A 1 76 ? -35.796 -15.996 -6.810 1.00 21.63 76 ALA A CA 1
ATOM 547 C C . ALA A 1 76 ? -35.419 -16.292 -5.367 1.00 21.93 76 ALA A C 1
ATOM 548 O O . ALA A 1 76 ? -34.451 -15.741 -4.838 1.00 21.89 76 ALA A O 1
ATOM 550 N N . VAL A 1 77 ? -36.206 -17.157 -4.747 1.00 22.16 77 VAL A N 1
ATOM 551 C CA . VAL A 1 77 ? -35.937 -17.628 -3.399 1.00 23.12 77 VAL A CA 1
ATOM 552 C C . VAL A 1 77 ? -35.660 -19.122 -3.473 1.00 22.57 77 VAL A C 1
ATOM 553 O O . VAL A 1 77 ? -36.509 -19.898 -3.901 1.00 22.62 77 VAL A O 1
ATOM 557 N N . ARG A 1 78 ? -34.463 -19.514 -3.060 1.00 22.40 78 ARG A N 1
ATOM 558 C CA . ARG A 1 78 ? -34.065 -20.921 -3.116 1.00 22.55 78 ARG A CA 1
ATOM 559 C C . ARG A 1 78 ? -32.869 -21.178 -2.223 1.00 22.48 78 ARG A C 1
ATOM 560 O O . ARG A 1 78 ? -32.165 -20.244 -1.814 1.00 22.33 78 ARG A O 1
ATOM 568 N N . HIS A 1 79 ? -32.651 -22.457 -1.924 1.00 22.29 79 HIS A N 1
ATOM 569 C CA . HIS A 1 79 ? -31.436 -22.912 -1.264 1.00 21.84 79 HIS A CA 1
ATOM 570 C C . HIS A 1 79 ? -30.319 -23.009 -2.297 1.00 21.80 79 HIS A C 1
ATOM 571 O O . HIS A 1 79 ? -30.570 -23.310 -3.463 1.00 22.03 79 HIS A O 1
ATOM 578 N N . VAL A 1 80 ? -29.084 -22.763 -1.888 1.00 22.00 80 VAL A N 1
ATOM 579 C CA . VAL A 1 80 ? -27.989 -22.927 -2.813 1.00 22.45 80 VAL A CA 1
ATOM 580 C C . VAL A 1 80 ? -28.006 -24.346 -3.360 1.00 21.90 80 VAL A C 1
ATOM 581 O O . VAL A 1 80 ? -27.675 -24.556 -4.509 1.00 22.81 80 VAL A O 1
ATOM 585 N N . GLY A 1 81 ? -28.421 -25.314 -2.543 1.00 22.09 81 GLY A N 1
ATOM 586 C CA . GLY A 1 81 ? -28.376 -26.716 -2.960 1.00 21.83 81 GLY A CA 1
ATOM 587 C C . GLY A 1 81 ? -29.520 -27.153 -3.869 1.00 21.74 81 GLY A C 1
ATOM 588 O O . GLY A 1 81 ? -29.621 -28.320 -4.248 1.00 21.62 81 GLY A O 1
ATOM 589 N N . ASP A 1 82 ? -30.385 -26.216 -4.243 1.00 21.93 82 ASP A N 1
ATOM 590 C CA . ASP A 1 82 ? -31.573 -26.549 -5.020 1.00 21.46 82 ASP A CA 1
ATOM 591 C C . ASP A 1 82 ? -31.325 -26.706 -6.531 1.00 22.29 82 ASP A C 1
ATOM 592 O O . ASP A 1 82 ? -31.256 -25.711 -7.266 1.00 21.98 82 ASP A O 1
ATOM 597 N N . LEU A 1 83 ? -31.240 -27.957 -6.986 1.00 21.48 83 LEU A N 1
ATOM 598 C CA . LEU A 1 83 ? -30.968 -28.278 -8.386 1.00 21.95 83 LEU A CA 1
ATOM 599 C C . LEU A 1 83 ? -32.194 -28.823 -9.131 1.00 21.76 83 LEU A C 1
ATOM 600 O O . LEU A 1 83 ? -32.078 -29.347 -10.235 1.00 21.54 83 LEU A O 1
ATOM 605 N N . GLY A 1 84 ? -33.363 -28.693 -8.519 1.00 22.43 84 GLY A N 1
ATOM 606 C CA . GLY A 1 84 ? -34.630 -28.985 -9.193 1.00 23.30 84 GLY A CA 1
ATOM 607 C C . GLY A 1 84 ? -34.974 -30.455 -9.319 1.00 23.92 84 GLY A C 1
ATOM 608 O O . GLY A 1 84 ? -34.910 -31.213 -8.351 1.00 24.03 84 GLY A O 1
ATOM 609 N N . ASN A 1 85 ? -35.371 -30.860 -10.521 1.00 24.64 85 ASN A N 1
ATOM 610 C CA . ASN A 1 85 ? -35.689 -32.253 -10.778 1.00 25.24 85 ASN A CA 1
ATOM 611 C C . ASN A 1 85 ? -34.771 -32.848 -11.824 1.00 25.85 85 ASN A C 1
ATOM 612 O O . ASN A 1 85 ? -34.350 -32.152 -12.740 1.00 25.95 85 ASN A O 1
ATOM 617 N N . ILE A 1 86 ? -34.459 -34.134 -11.696 1.00 26.32 86 ILE A N 1
ATOM 618 C CA . ILE A 1 86 ? -33.979 -34.878 -12.861 1.00 27.12 86 ILE A CA 1
ATOM 619 C C . ILE A 1 86 ? -35.111 -35.799 -13.283 1.00 27.82 86 ILE A C 1
ATOM 620 O O . ILE A 1 86 ? -35.850 -36.313 -12.443 1.00 28.06 86 ILE A O 1
ATOM 625 N N . GLU A 1 87 ? -35.280 -35.979 -14.584 1.00 28.35 87 GLU A N 1
ATOM 626 C CA . GLU A 1 87 ? -36.460 -36.687 -15.057 1.00 29.02 87 GLU A CA 1
ATOM 627 C C . GLU A 1 87 ? -36.120 -37.908 -15.893 1.00 29.24 87 GLU A C 1
ATOM 628 O O . GLU A 1 87 ? -35.366 -37.822 -16.861 1.00 29.41 87 GLU A O 1
ATOM 634 N N . ALA A 1 88 ? -36.667 -39.050 -15.482 1.00 29.82 88 ALA A N 1
ATOM 635 C CA . ALA A 1 88 ? -36.590 -40.278 -16.246 1.00 30.93 88 ALA A CA 1
ATOM 636 C C . ALA A 1 88 ? -37.764 -40.272 -17.225 1.00 31.49 88 ALA A C 1
ATOM 637 O O . ALA A 1 88 ? -38.919 -40.141 -16.812 1.00 31.76 88 ALA A O 1
ATOM 639 N N . ILE A 1 89 ? -37.463 -40.390 -18.513 1.00 32.74 89 ILE A N 1
ATOM 640 C CA . ILE A 1 89 ? -38.493 -40.416 -19.552 1.00 33.87 89 ILE A CA 1
ATOM 641 C C . ILE A 1 89 ? -39.168 -41.786 -19.617 1.00 34.94 89 ILE A C 1
ATOM 642 O O . ILE A 1 89 ? -40.264 -41.927 -20.161 1.00 34.93 89 ILE A O 1
ATOM 647 N N . GLU A 1 90 ? -38.517 -42.792 -19.043 1.00 36.03 90 GLU A N 1
ATOM 648 C CA . GLU A 1 90 ? -39.083 -44.136 -19.007 1.00 37.65 90 GLU A CA 1
ATOM 649 C C . GLU A 1 90 ? -38.753 -44.839 -17.696 1.00 38.08 90 GLU A C 1
ATOM 650 O O . GLU A 1 90 ? -37.911 -44.383 -16.937 1.00 38.31 90 GLU A O 1
ATOM 656 N N . ASP A 1 91 ? -39.422 -45.950 -17.426 1.00 38.74 91 ASP A N 1
ATOM 657 C CA . ASP A 1 91 ? -39.072 -46.758 -16.263 1.00 39.27 91 ASP A CA 1
ATOM 658 C C . ASP A 1 91 ? -37.791 -47.521 -16.569 1.00 39.18 91 ASP A C 1
ATOM 659 O O . ASP A 1 91 ? -37.604 -47.993 -17.690 1.00 39.37 91 ASP A O 1
ATOM 664 N N . ALA A 1 92 ? -36.912 -47.629 -15.573 1.00 39.12 92 ALA A N 1
ATOM 665 C CA . ALA A 1 92 ? -35.737 -48.503 -15.651 1.00 38.94 92 ALA A CA 1
ATOM 666 C C . ALA A 1 92 ? -34.777 -48.146 -16.782 1.00 38.62 92 ALA A C 1
ATOM 667 O O . ALA A 1 92 ? -34.136 -49.018 -17.372 1.00 39.15 92 ALA A O 1
ATOM 669 N N . GLY A 1 93 ? -34.664 -46.863 -17.080 1.00 38.25 93 GLY A N 1
ATOM 670 C CA . GLY A 1 93 ? -33.788 -46.429 -18.149 1.00 37.52 93 GLY A CA 1
ATOM 671 C C . GLY A 1 93 ? -32.577 -45.726 -17.591 1.00 36.79 93 GLY A C 1
ATOM 672 O O . GLY A 1 93 ? -32.241 -45.876 -16.415 1.00 36.95 93 GLY A O 1
ATOM 673 N N . VAL A 1 94 ? -31.911 -44.959 -18.441 1.00 36.17 94 VAL A N 1
ATOM 674 C CA . VAL A 1 94 ? -30.806 -44.148 -17.982 1.00 35.41 94 VAL A CA 1
ATOM 675 C C . VAL A 1 94 ? -31.147 -42.684 -18.194 1.00 35.19 94 VAL A C 1
ATOM 676 O O . VAL A 1 94 ? -31.327 -42.237 -19.334 1.00 34.99 94 VAL A O 1
ATOM 680 N N . THR A 1 95 ? -31.258 -41.952 -17.085 1.00 35.55 95 THR A N 1
ATOM 681 C CA . THR A 1 95 ? -31.536 -40.523 -17.098 1.00 36.07 95 THR A CA 1
ATOM 682 C C . THR A 1 95 ? -30.246 -39.738 -17.238 1.00 36.02 95 THR A C 1
ATOM 683 O O . THR A 1 95 ? -29.327 -39.895 -16.437 1.00 36.02 95 THR A O 1
ATOM 687 N N . LYS A 1 96 ? -30.172 -38.887 -18.252 1.00 36.24 96 LYS A N 1
ATOM 688 C CA . LYS A 1 96 ? -29.020 -38.012 -18.392 1.00 36.32 96 LYS A CA 1
ATOM 689 C C . LYS A 1 96 ? -29.143 -36.918 -17.355 1.00 35.75 96 LYS A C 1
ATOM 690 O O . LYS A 1 96 ? -30.244 -36.438 -17.083 1.00 36.37 96 LYS A O 1
ATOM 696 N N . VAL A 1 97 ? -28.016 -36.549 -16.759 1.00 34.91 97 VAL A N 1
ATOM 697 C CA . VAL A 1 97 ? -27.931 -35.368 -15.915 1.00 33.87 97 VAL A CA 1
ATOM 698 C C . VAL A 1 97 ? -27.139 -34.335 -16.682 1.00 33.49 97 VAL A C 1
ATOM 699 O O . VAL A 1 97 ? -26.021 -34.598 -17.119 1.00 33.50 97 VAL A O 1
ATOM 703 N N . SER A 1 98 ? -27.713 -33.155 -16.854 1.00 32.71 98 SER A N 1
ATOM 704 C CA . SER A 1 98 ? -27.043 -32.128 -17.606 1.00 32.13 98 SER A CA 1
ATOM 705 C C . SER A 1 98 ? -27.524 -30.777 -17.115 1.00 31.53 98 SER A C 1
ATOM 706 O O . SER A 1 98 ? -28.464 -30.210 -17.669 1.00 31.67 98 SER A O 1
ATOM 709 N N . ILE A 1 99 ? -26.867 -30.275 -16.073 1.00 30.60 99 ILE A N 1
ATOM 710 C CA . ILE A 1 99 ? -27.285 -29.068 -15.369 1.00 30.43 99 ILE A CA 1
ATOM 711 C C . ILE A 1 99 ? -26.141 -28.052 -15.280 1.00 30.67 99 ILE A C 1
ATOM 712 O O . ILE A 1 99 ? -24.969 -28.429 -15.242 1.00 30.43 99 ILE A O 1
ATOM 717 N N . GLN A 1 100 ? -26.486 -26.764 -15.276 1.00 30.60 100 GLN A N 1
ATOM 718 C CA . GLN A 1 100 ? -25.538 -25.696 -14.967 1.00 31.40 100 GLN A CA 1
ATOM 719 C C . GLN A 1 100 ? -26.146 -24.786 -13.901 1.00 31.18 100 GLN A C 1
ATOM 720 O O . GLN A 1 100 ? -27.320 -24.406 -13.986 1.00 31.46 100 GLN A O 1
ATOM 726 N N . ASP A 1 101 ? -25.361 -24.445 -12.887 1.00 30.80 101 ASP A N 1
ATOM 727 C CA . ASP A 1 101 ? -25.880 -23.622 -11.807 1.00 30.73 101 ASP A CA 1
ATOM 728 C C . ASP A 1 101 ? -24.835 -22.646 -11.291 1.00 30.85 101 ASP A C 1
ATOM 729 O O . ASP A 1 101 ? -23.669 -23.002 -11.134 1.00 30.94 101 ASP A O 1
ATOM 734 N N . SER A 1 102 ? -25.257 -21.412 -11.032 1.00 30.84 102 SER A N 1
ATOM 735 C CA . SER A 1 102 ? -24.341 -20.349 -10.633 1.00 31.33 102 SER A CA 1
ATOM 736 C C . SER A 1 102 ? -24.219 -20.191 -9.126 1.00 30.77 102 SER A C 1
ATOM 737 O O . SER A 1 102 ? -23.305 -19.523 -8.639 1.00 31.06 102 SER A O 1
ATOM 740 N N . GLN A 1 103 ? -25.149 -20.794 -8.394 1.00 30.34 103 GLN A N 1
ATOM 741 C CA . GLN A 1 103 ? -25.183 -20.677 -6.936 1.00 30.02 103 GLN A CA 1
ATOM 742 C C . GLN A 1 103 ? -24.162 -21.606 -6.283 1.00 29.25 103 GLN A C 1
ATOM 743 O O . GLN A 1 103 ? -23.314 -21.175 -5.510 1.00 28.79 103 GLN A O 1
ATOM 749 N N . ILE A 1 104 ? -24.258 -22.894 -6.585 1.00 28.73 104 ILE A N 1
ATOM 750 C CA . ILE A 1 104 ? -23.255 -23.831 -6.100 1.00 28.21 104 ILE A CA 1
ATOM 751 C C . ILE A 1 104 ? -21.870 -23.458 -6.629 1.00 28.34 104 ILE A C 1
ATOM 752 O O . ILE A 1 104 ? -21.740 -22.762 -7.638 1.00 28.21 104 ILE A O 1
ATOM 757 N N . SER A 1 105 ? -20.835 -23.905 -5.933 1.00 28.01 105 SER A N 1
ATOM 758 C CA . SER A 1 105 ? -19.461 -23.723 -6.390 1.00 28.63 105 SER A CA 1
ATOM 759 C C . SER A 1 105 ? -18.616 -24.858 -5.846 1.00 28.99 105 SER A C 1
ATOM 760 O O . SER A 1 105 ? -19.054 -25.571 -4.943 1.00 28.43 105 SER A O 1
ATOM 763 N N . LEU A 1 106 ? -17.420 -25.036 -6.409 1.00 29.42 106 LEU A N 1
ATOM 764 C CA . LEU A 1 106 ? -16.454 -25.992 -5.876 1.00 30.29 106 LEU A CA 1
ATOM 765 C C . LEU A 1 106 ? -15.365 -25.302 -5.047 1.00 31.03 106 LEU A C 1
ATOM 766 O O . LEU A 1 106 ? -14.367 -25.925 -4.679 1.00 31.28 106 LEU A O 1
ATOM 771 N N . HIS A 1 107 ? -15.572 -24.020 -4.754 1.00 32.04 107 HIS A N 1
ATOM 772 C CA . HIS A 1 107 ? -14.628 -23.213 -3.980 1.00 33.44 107 HIS A CA 1
ATOM 773 C C . HIS A 1 107 ? -15.407 -22.248 -3.103 1.00 33.52 107 HIS A C 1
ATOM 774 O O . HIS A 1 107 ? -16.521 -21.864 -3.440 1.00 33.93 107 HIS A O 1
ATOM 781 N N . GLY A 1 108 ? -14.814 -21.818 -1.996 1.00 33.72 108 GLY A N 1
ATOM 782 C CA . GLY A 1 108 ? -15.433 -20.781 -1.179 1.00 33.73 108 GLY A CA 1
ATOM 783 C C . GLY A 1 108 ? -16.618 -21.246 -0.360 1.00 33.53 108 GLY A C 1
ATOM 784 O O . GLY A 1 108 ? -16.839 -22.446 -0.204 1.00 33.95 108 GLY A O 1
ATOM 785 N N . PRO A 1 109 ? -17.392 -20.288 0.170 1.00 33.33 109 PRO A N 1
ATOM 786 C CA . PRO A 1 109 ? -18.491 -20.520 1.109 1.00 32.61 109 PRO A CA 1
ATOM 787 C C . PRO A 1 109 ? -19.640 -21.347 0.525 1.00 31.77 109 PRO A C 1
ATOM 788 O O . PRO A 1 109 ? -20.313 -22.064 1.262 1.00 31.72 109 PRO A O 1
ATOM 792 N N . ASN A 1 110 ? -19.864 -21.242 -0.781 1.00 30.54 110 ASN A N 1
ATOM 793 C CA . ASN A 1 110 ? -20.898 -22.032 -1.435 1.00 29.50 110 ASN A CA 1
ATOM 794 C C . ASN A 1 110 ? -20.362 -23.348 -1.996 1.00 28.48 110 ASN A C 1
ATOM 795 O O . ASN A 1 110 ? -21.043 -24.014 -2.779 1.00 28.43 110 ASN A O 1
ATOM 800 N N . SER A 1 111 ? -19.144 -23.717 -1.601 1.00 27.31 111 SER A N 1
ATOM 801 C CA . SER A 1 111 ? -18.530 -24.943 -2.099 1.00 26.33 111 SER A CA 1
ATOM 802 C C . SER A 1 111 ? -19.324 -26.147 -1.640 1.00 25.12 111 SER A C 1
ATOM 803 O O . SER A 1 111 ? -19.744 -26.221 -0.489 1.00 24.95 111 SER A O 1
ATOM 806 N N . ILE A 1 112 ? -19.510 -27.096 -2.546 1.00 24.00 112 ILE A N 1
ATOM 807 C CA . ILE A 1 112 ? -20.280 -28.285 -2.241 1.00 23.20 112 ILE A CA 1
ATOM 808 C C . ILE A 1 112 ? -19.372 -29.488 -2.033 1.00 22.82 112 ILE A C 1
ATOM 809 O O . ILE A 1 112 ? -19.852 -30.592 -1.839 1.00 21.80 112 ILE A O 1
ATOM 814 N N . ILE A 1 113 ? -18.056 -29.263 -2.075 1.00 22.68 113 ILE A N 1
ATOM 815 C CA . ILE A 1 113 ? -17.099 -30.328 -1.796 1.00 22.71 113 ILE A CA 1
ATOM 816 C C . ILE A 1 113 ? -17.336 -30.854 -0.381 1.00 22.53 113 ILE A C 1
ATOM 817 O O . ILE A 1 113 ? -17.436 -30.075 0.577 1.00 22.82 113 ILE A O 1
ATOM 822 N N . GLY A 1 114 ? -17.448 -32.175 -0.248 1.00 22.35 114 GLY A N 1
ATOM 823 C CA . GLY A 1 114 ? -17.664 -32.793 1.062 1.00 21.72 114 GLY A CA 1
ATOM 824 C C . GLY A 1 114 ? -19.101 -32.784 1.537 1.00 21.67 114 GLY A C 1
ATOM 825 O O . GLY A 1 114 ? -19.396 -33.192 2.661 1.00 21.23 114 GLY A O 1
ATOM 826 N N . ARG A 1 115 ? -20.008 -32.324 0.679 1.00 21.14 115 ARG A N 1
ATOM 827 C CA . ARG A 1 115 ? -21.435 -32.353 0.994 1.00 20.97 115 ARG A CA 1
ATOM 828 C C . ARG A 1 115 ? -22.105 -33.516 0.257 1.00 20.57 115 ARG A C 1
ATOM 829 O O . ARG A 1 115 ? -21.422 -34.321 -0.346 1.00 22.22 115 ARG A O 1
ATOM 837 N N . THR A 1 116 ? -23.429 -33.627 0.310 1.00 21.00 116 THR A N 1
ATOM 838 C CA . THR A 1 116 ? -24.081 -34.813 -0.232 1.00 20.76 116 THR A CA 1
ATOM 839 C C . THR A 1 116 ? -25.083 -34.496 -1.319 1.00 21.16 116 THR A C 1
ATOM 840 O O . THR A 1 116 ? -25.950 -33.666 -1.122 1.00 21.65 116 THR A O 1
ATOM 844 N N . LEU A 1 117 ? -24.960 -35.173 -2.456 1.00 20.82 117 LEU A N 1
ATOM 845 C CA . LEU A 1 117 ? -25.987 -35.107 -3.496 1.00 19.96 117 LEU A CA 1
ATOM 846 C C . LEU A 1 117 ? -27.089 -36.140 -3.235 1.00 20.40 117 LEU A C 1
ATOM 847 O O . LEU A 1 117 ? -26.808 -37.332 -3.060 1.00 19.95 117 LEU A O 1
ATOM 852 N N . VAL A 1 118 ? -28.345 -35.688 -3.219 1.00 19.82 118 VAL A N 1
ATOM 853 C CA . VAL A 1 118 ? -29.462 -36.585 -2.917 1.00 19.82 118 VAL A CA 1
ATOM 854 C C . VAL A 1 118 ? -30.460 -36.621 -4.053 1.00 21.05 118 VAL A C 1
ATOM 855 O O . VAL A 1 118 ? -30.790 -35.580 -4.619 1.00 20.62 118 VAL A O 1
ATOM 859 N N . VAL A 1 119 ? -30.930 -37.826 -4.363 1.00 20.93 119 VAL A N 1
ATOM 860 C CA . VAL A 1 119 ? -32.003 -38.032 -5.320 1.00 22.13 119 VAL A CA 1
ATOM 861 C C . VAL A 1 119 ? -33.238 -38.452 -4.542 1.00 22.11 119 VAL A C 1
ATOM 862 O O . VAL A 1 119 ? -33.133 -39.235 -3.599 1.00 21.92 119 VAL A O 1
ATOM 866 N N . HIS A 1 120 ? -34.400 -37.918 -4.920 1.00 22.19 120 HIS A N 1
ATOM 867 C CA . HIS A 1 120 ? -35.620 -38.142 -4.153 1.00 22.39 120 HIS A CA 1
ATOM 868 C C . HIS A 1 120 ? -36.608 -39.034 -4.907 1.00 22.72 120 HIS A C 1
ATOM 869 O O . HIS A 1 120 ? -36.449 -39.276 -6.100 1.00 23.31 120 HIS A O 1
ATOM 876 N N . ALA A 1 121 ? -37.630 -39.513 -4.209 1.00 23.36 121 ALA A N 1
ATOM 877 C CA . ALA A 1 121 ? -38.592 -40.429 -4.811 1.00 23.92 121 ALA A CA 1
ATOM 878 C C . ALA A 1 121 ? -39.620 -39.683 -5.648 1.00 24.41 121 ALA A C 1
ATOM 879 O O . ALA A 1 121 ? -40.088 -40.203 -6.663 1.00 25.07 121 ALA A O 1
ATOM 881 N N . ASP A 1 122 ? -39.965 -38.474 -5.221 1.00 24.28 122 ASP A N 1
ATOM 882 C CA . ASP A 1 122 ? -41.048 -37.718 -5.847 1.00 24.90 122 ASP A CA 1
ATOM 883 C C . ASP A 1 122 ? -40.531 -36.444 -6.485 1.00 24.83 122 ASP A C 1
ATOM 884 O O . ASP A 1 122 ? -39.362 -36.079 -6.299 1.00 24.51 122 ASP A O 1
ATOM 889 N N . PRO A 1 123 ? -41.401 -35.758 -7.250 1.00 24.69 123 PRO A N 1
ATOM 890 C CA . PRO A 1 123 ? -41.008 -34.509 -7.889 1.00 24.64 123 PRO A CA 1
ATOM 891 C C . PRO A 1 123 ? -40.801 -33.409 -6.864 1.00 24.21 123 PRO A C 1
ATOM 892 O O . PRO A 1 123 ? -41.527 -33.346 -5.871 1.00 24.41 123 PRO A O 1
ATOM 896 N N . ASP A 1 124 ? -39.806 -32.564 -7.106 1.00 24.28 124 ASP A N 1
ATOM 897 C CA . ASP A 1 124 ? -39.638 -31.326 -6.364 1.00 24.32 124 ASP A CA 1
ATOM 898 C C . ASP A 1 124 ? -40.686 -30.351 -6.906 1.00 25.42 124 ASP A C 1
ATOM 899 O O . ASP A 1 124 ? -40.703 -30.081 -8.101 1.00 25.69 124 ASP A O 1
ATOM 904 N N . ASP A 1 125 ? -41.569 -29.858 -6.039 1.00 26.48 125 ASP A N 1
ATOM 905 C CA . ASP A 1 125 ? -42.610 -28.921 -6.474 1.00 28.27 125 ASP A CA 1
ATOM 906 C C . ASP A 1 125 ? -42.110 -27.488 -6.573 1.00 28.98 125 ASP A C 1
ATOM 907 O O . ASP A 1 125 ? -42.883 -26.561 -6.848 1.00 29.02 125 ASP A O 1
ATOM 912 N N . LEU A 1 126 ? -40.808 -27.314 -6.373 1.00 29.67 126 LEU A N 1
ATOM 913 C CA . LEU A 1 126 ? -40.164 -26.016 -6.543 1.00 31.29 126 LEU A CA 1
ATOM 914 C C . LEU A 1 126 ? -40.685 -24.981 -5.547 1.00 31.60 126 LEU A C 1
ATOM 915 O O . LEU A 1 126 ? -40.590 -23.780 -5.782 1.00 32.18 126 LEU A O 1
ATOM 920 N N . GLY A 1 127 ? -41.216 -25.460 -4.425 1.00 32.94 127 GLY A N 1
ATOM 921 C CA . GLY A 1 127 ? -41.697 -24.588 -3.354 1.00 34.09 127 GLY A CA 1
ATOM 922 C C . GLY A 1 127 ? -43.024 -23.907 -3.653 1.00 35.11 127 GLY A C 1
ATOM 923 O O . GLY A 1 127 ? -43.339 -22.866 -3.069 1.00 35.22 127 GLY A O 1
ATOM 924 N N . LEU A 1 128 ? -43.810 -24.503 -4.543 1.00 35.86 128 LEU A N 1
ATOM 925 C CA . LEU A 1 128 ? -45.084 -23.912 -4.965 1.00 36.79 128 LEU A CA 1
ATOM 926 C C . LEU A 1 128 ? -46.308 -24.683 -4.452 1.00 37.50 128 LEU A C 1
ATOM 927 O O . LEU A 1 128 ? -47.400 -24.580 -5.021 1.00 37.89 128 LEU A O 1
ATOM 932 N N . GLY A 1 129 ? -46.128 -25.447 -3.379 1.00 37.81 129 GLY A N 1
ATOM 933 C CA . GLY A 1 129 ? -47.215 -26.240 -2.806 1.00 38.45 129 GLY A CA 1
ATOM 934 C C . GLY A 1 129 ? -47.998 -25.501 -1.732 1.00 38.68 129 GLY A C 1
ATOM 935 O O . GLY A 1 129 ? -49.026 -25.988 -1.247 1.00 39.22 129 GLY A O 1
ATOM 936 N N . GLY A 1 130 ? -47.521 -24.320 -1.353 1.00 38.75 130 GLY A N 1
ATOM 937 C CA . GLY A 1 130 ? -48.234 -23.501 -0.367 1.00 38.47 130 GLY A CA 1
ATOM 938 C C . GLY A 1 130 ? -48.413 -24.138 1.006 1.00 38.33 130 GLY A C 1
ATOM 939 O O . GLY A 1 130 ? -49.431 -23.920 1.680 1.00 38.38 130 GLY A O 1
ATOM 940 N N . ASN A 1 131 ? -47.422 -24.919 1.426 1.00 37.62 131 ASN A N 1
ATOM 941 C CA . ASN A 1 131 ? -47.392 -25.472 2.780 1.00 37.12 131 ASN A CA 1
ATOM 942 C C . ASN A 1 131 ? -45.972 -25.473 3.338 1.00 36.58 131 ASN A C 1
ATOM 943 O O . ASN A 1 131 ? -45.023 -25.108 2.645 1.00 36.18 131 ASN A O 1
ATOM 948 N N . GLU A 1 132 ? -45.823 -25.875 4.595 1.00 35.94 132 GLU A N 1
ATOM 949 C CA . GLU A 1 132 ? -44.521 -25.786 5.236 1.00 35.69 132 GLU A CA 1
ATOM 950 C C . GLU A 1 132 ? -43.523 -26.719 4.557 1.00 34.66 132 GLU A C 1
ATOM 951 O O . GLU A 1 132 ? -42.347 -26.382 4.383 1.00 34.84 132 GLU A O 1
ATOM 957 N N . LEU A 1 133 ? -44.008 -27.887 4.157 1.00 33.73 133 LEU A N 1
ATOM 958 C CA . LEU A 1 133 ? -43.175 -28.862 3.479 1.00 32.73 133 LEU A CA 1
ATOM 959 C C . LEU A 1 133 ? -42.625 -28.278 2.185 1.00 32.11 133 LEU A C 1
ATOM 960 O O . LEU A 1 133 ? -41.455 -28.440 1.866 1.00 31.48 133 LEU A O 1
ATOM 965 N N . SER A 1 134 ? -43.473 -27.583 1.439 1.00 31.41 134 SER A N 1
ATOM 966 C CA . SER A 1 134 ? -43.048 -27.037 0.159 1.00 30.47 134 SER A CA 1
ATOM 967 C C . SER A 1 134 ? -41.887 -26.056 0.314 1.00 30.16 134 SER A C 1
ATOM 968 O O . SER A 1 134 ? -40.968 -26.036 -0.503 1.00 29.59 134 SER A O 1
ATOM 971 N N . LYS A 1 135 ? -41.923 -25.252 1.371 1.00 29.55 135 LYS A N 1
ATOM 972 C CA . LYS A 1 135 ? -40.879 -24.256 1.609 1.00 29.76 135 LYS A CA 1
ATOM 973 C C . LYS A 1 135 ? -39.603 -24.851 2.186 1.00 29.25 135 LYS A C 1
ATOM 974 O O . LYS A 1 135 ? -38.602 -24.150 2.346 1.00 29.05 135 LYS A O 1
ATOM 980 N N . THR A 1 136 ? -39.628 -26.145 2.489 1.00 28.91 136 THR A N 1
ATOM 981 C CA . THR A 1 136 ? -38.469 -26.779 3.102 1.00 28.32 136 THR A CA 1
ATOM 982 C C . THR A 1 136 ? -37.885 -27.887 2.235 1.00 27.62 136 THR A C 1
ATOM 983 O O . THR A 1 136 ? -36.681 -27.906 1.985 1.00 27.40 136 THR A O 1
ATOM 987 N N . THR A 1 137 ? -38.745 -28.784 1.757 1.00 26.60 137 THR A N 1
ATOM 988 C CA . THR A 1 137 ? -38.306 -29.964 1.020 1.00 26.14 137 THR A CA 1
ATOM 989 C C . THR A 1 137 ? -38.779 -29.961 -0.429 1.00 25.37 137 THR A C 1
ATOM 990 O O . THR A 1 137 ? -38.329 -30.776 -1.233 1.00 24.40 137 THR A O 1
ATOM 994 N N . GLY A 1 138 ? -39.710 -29.066 -0.752 1.00 25.22 138 GLY A N 1
ATOM 995 C CA . GLY A 1 138 ? -40.367 -29.106 -2.060 1.00 25.13 138 GLY A CA 1
ATOM 996 C C . GLY A 1 138 ? -41.244 -30.335 -2.204 1.00 25.05 138 GLY A C 1
ATOM 997 O O . GLY A 1 138 ? -41.576 -30.750 -3.309 1.00 25.33 138 GLY A O 1
ATOM 998 N N . ASN A 1 139 ? -41.626 -30.922 -1.076 1.00 25.34 139 ASN A N 1
ATOM 999 C CA . ASN A 1 139 ? -42.424 -32.148 -1.080 1.00 25.63 139 ASN A CA 1
ATOM 1000 C C . ASN A 1 139 ? -41.825 -33.275 -1.931 1.00 24.98 139 ASN A C 1
ATOM 1001 O O . ASN A 1 139 ? -42.538 -34.095 -2.515 1.00 24.57 139 ASN A O 1
ATOM 1006 N N . ALA A 1 140 ? -40.500 -33.338 -1.981 1.00 24.52 140 ALA A N 1
ATOM 1007 C CA . ALA A 1 140 ? -39.834 -34.316 -2.834 1.00 24.12 140 ALA A CA 1
ATOM 1008 C C . ALA A 1 140 ? -39.875 -35.734 -2.264 1.00 23.94 140 ALA A C 1
ATOM 1009 O O . ALA A 1 140 ? -39.514 -36.690 -2.943 1.00 24.04 140 ALA A O 1
ATOM 1011 N N . GLY A 1 141 ? -40.314 -35.857 -1.018 1.00 23.82 141 GLY A N 1
ATOM 1012 C CA . GLY A 1 141 ? -40.501 -37.162 -0.401 1.00 24.04 141 GLY A CA 1
ATOM 1013 C C . GLY A 1 141 ? -39.181 -37.820 -0.049 1.00 24.05 141 GLY A C 1
ATOM 1014 O O . GLY A 1 141 ? -38.182 -37.139 0.205 1.00 23.35 141 GLY A O 1
ATOM 1015 N N . GLY A 1 142 ? -39.176 -39.151 -0.041 1.00 24.54 142 GLY A N 1
ATOM 1016 C CA . GLY A 1 142 ? -38.045 -39.917 0.463 1.00 23.96 142 GLY A CA 1
ATOM 1017 C C . GLY A 1 142 ? -36.746 -39.795 -0.311 1.00 23.96 142 GLY A C 1
ATOM 1018 O O . GLY A 1 142 ? -36.737 -39.549 -1.514 1.00 23.08 142 GLY A O 1
ATOM 1019 N N . ARG A 1 143 ? -35.632 -39.990 0.391 1.00 23.84 143 ARG A N 1
ATOM 1020 C CA . ARG A 1 143 ? -34.319 -39.917 -0.247 1.00 23.75 143 ARG A CA 1
ATOM 1021 C C . ARG A 1 143 ? -33.936 -41.302 -0.723 1.00 24.55 143 ARG A C 1
ATOM 1022 O O . ARG A 1 143 ? -33.674 -42.190 0.089 1.00 25.50 143 ARG A O 1
ATOM 1030 N N . ILE A 1 144 ? -33.902 -41.502 -2.033 1.00 24.66 144 ILE A N 1
ATOM 1031 C CA . ILE A 1 144 ? -33.769 -42.851 -2.571 1.00 24.77 144 ILE A CA 1
ATOM 1032 C C . ILE A 1 144 ? -32.326 -43.215 -2.875 1.00 24.96 144 ILE A C 1
ATOM 1033 O O . ILE A 1 144 ? -31.987 -44.395 -2.988 1.00 25.37 144 ILE A O 1
ATOM 1038 N N . ALA A 1 145 ? -31.472 -42.203 -2.992 1.00 24.75 145 ALA A N 1
ATOM 1039 C CA . ALA A 1 145 ? -30.048 -42.438 -3.219 1.00 23.85 145 ALA A CA 1
ATOM 1040 C C . ALA A 1 145 ? -29.253 -41.191 -2.876 1.00 24.01 145 ALA A C 1
ATOM 1041 O O . ALA A 1 145 ? -29.792 -40.085 -2.856 1.00 23.33 145 ALA A O 1
ATOM 1043 N N . CYS A 1 146 ? -27.970 -41.365 -2.595 1.00 23.30 146 CYS A N 1
ATOM 1044 C CA . CYS A 1 146 ? -27.138 -40.220 -2.263 1.00 23.49 146 CYS A CA 1
ATOM 1045 C C . CYS A 1 146 ? -25.672 -40.591 -2.262 1.00 22.92 146 CYS A C 1
ATOM 1046 O O . CYS A 1 146 ? -25.314 -41.772 -2.275 1.00 23.24 146 CYS A O 1
ATOM 1049 N N . GLY A 1 147 ? -24.824 -39.573 -2.264 1.00 22.72 147 GLY A N 1
ATOM 1050 C CA . GLY A 1 147 ? -23.391 -39.785 -2.188 1.00 22.74 147 GLY A CA 1
ATOM 1051 C C . GLY A 1 147 ? -22.674 -38.522 -1.777 1.00 22.41 147 GLY A C 1
ATOM 1052 O O . GLY A 1 147 ? -23.174 -37.417 -1.990 1.00 22.66 147 GLY A O 1
ATOM 1053 N N . VAL A 1 148 ? -21.488 -38.679 -1.199 1.00 22.08 148 VAL A N 1
ATOM 1054 C CA . VAL A 1 148 ? -20.667 -37.534 -0.847 1.00 22.16 148 VAL A CA 1
ATOM 1055 C C . VAL A 1 148 ? -19.978 -37.012 -2.102 1.00 22.38 148 VAL A C 1
ATOM 1056 O O . VAL A 1 148 ? -19.491 -37.786 -2.921 1.00 22.93 148 VAL A O 1
ATOM 1060 N N . ILE A 1 149 ? -19.979 -35.694 -2.263 1.00 22.91 149 ILE A N 1
ATOM 1061 C CA . ILE A 1 149 ? -19.344 -35.059 -3.404 1.00 23.16 149 ILE A CA 1
ATOM 1062 C C . ILE A 1 149 ? -17.853 -34.926 -3.109 1.00 24.22 149 ILE A C 1
ATOM 1063 O O . ILE A 1 149 ? -17.462 -34.248 -2.165 1.00 25.10 149 ILE A O 1
ATOM 1068 N N . GLY A 1 150 ? -17.029 -35.586 -3.916 1.00 24.97 150 GLY A N 1
ATOM 1069 C CA . GLY A 1 150 ? -15.595 -35.628 -3.673 1.00 25.87 150 GLY A CA 1
ATOM 1070 C C . GLY A 1 150 ? -14.784 -35.063 -4.821 1.00 27.07 150 GLY A C 1
ATOM 1071 O O . GLY A 1 150 ? -15.245 -35.003 -5.968 1.00 27.04 150 GLY A O 1
ATOM 1072 N N . LEU A 1 151 ? -13.565 -34.644 -4.514 1.00 27.78 151 LEU A N 1
ATOM 1073 C CA . LEU A 1 151 ? -12.670 -34.151 -5.547 1.00 29.38 151 LEU A CA 1
ATOM 1074 C C . LEU A 1 151 ? -12.359 -35.257 -6.552 1.00 30.32 151 LEU A C 1
ATOM 1075 O O . LEU A 1 151 ? -12.129 -36.413 -6.185 1.00 30.03 151 LEU A O 1
ATOM 1080 N N . ALA A 1 152 ? -12.384 -34.901 -7.830 1.00 31.68 152 ALA A N 1
ATOM 1081 C CA . ALA A 1 152 ? -12.177 -35.866 -8.893 1.00 33.28 152 ALA A CA 1
ATOM 1082 C C . ALA A 1 152 ? -10.940 -35.499 -9.699 1.00 34.57 152 ALA A C 1
ATOM 1083 O O . ALA A 1 152 ? -10.444 -34.372 -9.618 1.00 35.06 152 ALA A O 1
ATOM 1085 N N . LYS A 1 153 ? -10.462 -36.453 -10.487 1.00 36.33 153 LYS A N 1
ATOM 1086 C CA . LYS A 1 153 ? -9.278 -36.258 -11.310 1.00 37.92 153 LYS A CA 1
ATOM 1087 C C . LYS A 1 153 ? -9.462 -35.111 -12.304 1.00 38.68 153 LYS A C 1
ATOM 1088 O O . LYS A 1 153 ? -10.460 -35.052 -13.025 1.00 38.92 153 LYS A O 1
ATOM 1094 N N . ILE A 1 154 ? -8.480 -34.212 -12.315 1.00 39.43 154 ILE A N 1
ATOM 1095 C CA . ILE A 1 154 ? -8.436 -33.027 -13.182 1.00 40.19 154 ILE A CA 1
ATOM 1096 C C . ILE A 1 154 ? -9.425 -31.934 -12.779 1.00 40.28 154 ILE A C 1
ATOM 1097 O O . ILE A 1 154 ? -9.030 -30.783 -12.571 1.00 40.30 154 ILE A O 1
ATOM 1102 N N . MET B 1 1 ? -13.339 -21.199 13.124 1.00 42.21 1 MET B N 1
ATOM 1103 C CA . MET B 1 1 ? -14.215 -21.961 14.062 1.00 41.90 1 MET B CA 1
ATOM 1104 C C . MET B 1 1 ? -13.948 -23.457 13.952 1.00 40.86 1 MET B C 1
ATOM 1105 O O . MET B 1 1 ? -13.329 -23.906 12.986 1.00 41.26 1 MET B O 1
ATOM 1110 N N . PRO B 1 2 ? -14.422 -24.231 14.943 1.00 39.68 2 PRO B N 1
ATOM 1111 C CA . PRO B 1 2 ? -14.189 -25.670 15.027 1.00 38.33 2 PRO B CA 1
ATOM 1112 C C . PRO B 1 2 ? -14.848 -26.431 13.881 1.00 36.61 2 PRO B C 1
ATOM 1113 O O . PRO B 1 2 ? -15.966 -26.117 13.475 1.00 36.33 2 PRO B O 1
ATOM 1117 N N . ALA B 1 3 ? -14.147 -27.432 13.368 1.00 34.50 3 ALA B N 1
ATOM 1118 C CA . ALA B 1 3 ? -14.609 -28.155 12.197 1.00 32.35 3 ALA B CA 1
ATOM 1119 C C . ALA B 1 3 ? -14.705 -29.653 12.481 1.00 30.78 3 ALA B C 1
ATOM 1120 O O . ALA B 1 3 ? -13.988 -30.179 13.323 1.00 29.73 3 ALA B O 1
ATOM 1122 N N . LYS B 1 4 ? -15.611 -30.327 11.782 1.00 28.75 4 LYS B N 1
ATOM 1123 C CA . LYS B 1 4 ? -15.792 -31.757 11.947 1.00 27.24 4 LYS B CA 1
ATOM 1124 C C . LYS B 1 4 ? -16.057 -32.384 10.587 1.00 26.24 4 LYS B C 1
ATOM 1125 O O . LYS B 1 4 ? -16.690 -31.775 9.727 1.00 25.57 4 LYS B O 1
ATOM 1131 N N . ALA B 1 5 ? -15.562 -33.601 10.395 1.00 24.51 5 ALA B N 1
ATOM 1132 C CA . ALA B 1 5 ? -15.835 -34.341 9.176 1.00 23.17 5 ALA B CA 1
ATOM 1133 C C . ALA B 1 5 ? -16.039 -35.805 9.533 1.00 22.61 5 ALA B C 1
ATOM 1134 O O . ALA B 1 5 ? -15.770 -36.211 10.658 1.00 22.16 5 ALA B O 1
ATOM 1136 N N . VAL B 1 6 ? -16.541 -36.601 8.595 1.00 21.64 6 VAL B N 1
ATOM 1137 C CA . VAL B 1 6 ? -16.800 -38.004 8.895 1.00 21.31 6 VAL B CA 1
ATOM 1138 C C . VAL B 1 6 ? -16.608 -38.823 7.635 1.00 20.96 6 VAL B C 1
ATOM 1139 O O . VAL B 1 6 ? -16.737 -38.313 6.535 1.00 21.00 6 VAL B O 1
ATOM 1143 N N . CYS B 1 7 ? -16.265 -40.091 7.796 1.00 20.65 7 CYS B N 1
ATOM 1144 C CA . CYS B 1 7 ? -16.074 -40.966 6.654 1.00 20.46 7 CYS B CA 1
ATOM 1145 C C . CYS B 1 7 ? -16.632 -42.316 7.038 1.00 20.15 7 CYS B C 1
ATOM 1146 O O . CYS B 1 7 ? -16.320 -42.838 8.107 1.00 20.60 7 CYS B O 1
ATOM 1149 N N . VAL B 1 8 ? -17.493 -42.864 6.193 1.00 19.31 8 VAL B N 1
ATOM 1150 C CA . VAL B 1 8 ? -18.020 -44.194 6.407 1.00 19.81 8 VAL B CA 1
ATOM 1151 C C . VAL B 1 8 ? -17.301 -45.133 5.452 1.00 20.40 8 VAL B C 1
ATOM 1152 O O . VAL B 1 8 ? -17.355 -44.977 4.223 1.00 19.84 8 VAL B O 1
ATOM 1156 N N . LEU B 1 9 ? -16.598 -46.096 6.040 1.00 20.42 9 LEU B N 1
ATOM 1157 C CA . LEU B 1 9 ? -15.848 -47.095 5.299 1.00 20.57 9 LEU B CA 1
ATOM 1158 C C . LEU B 1 9 ? -16.723 -48.256 4.893 1.00 20.61 9 LEU B C 1
ATOM 1159 O O . LEU B 1 9 ? -17.428 -48.840 5.721 1.00 21.01 9 LEU B O 1
ATOM 1164 N N . ARG B 1 10 ? -16.666 -48.585 3.613 1.00 20.65 10 ARG B N 1
ATOM 1165 C CA . ARG B 1 10 ? -17.394 -49.719 3.059 1.00 21.48 10 ARG B CA 1
ATOM 1166 C C . ARG B 1 10 ? -16.433 -50.589 2.275 1.00 21.43 10 ARG B C 1
ATOM 1167 O O . ARG B 1 10 ? -15.460 -50.096 1.706 1.00 21.00 10 ARG B O 1
ATOM 1175 N N . GLY B 1 11 ? -16.724 -51.883 2.239 1.00 21.90 11 GLY B N 1
ATOM 1176 C CA . GLY B 1 11 ? -15.885 -52.836 1.528 1.00 22.64 11 GLY B CA 1
ATOM 1177 C C . GLY B 1 11 ? -15.797 -54.149 2.273 1.00 22.88 11 GLY B C 1
ATOM 1178 O O . GLY B 1 11 ? -16.792 -54.617 2.837 1.00 22.61 11 GLY B O 1
ATOM 1179 N N . ASP B 1 12 ? -14.609 -54.754 2.258 1.00 23.51 12 ASP B N 1
ATOM 1180 C CA . ASP B 1 12 ? -14.383 -56.022 2.950 1.00 24.54 12 ASP B CA 1
ATOM 1181 C C . ASP B 1 12 ? -14.562 -55.866 4.446 1.00 24.27 12 ASP B C 1
ATOM 1182 O O . ASP B 1 12 ? -14.879 -56.835 5.137 1.00 24.52 12 ASP B O 1
ATOM 1187 N N . VAL B 1 13 ? -14.312 -54.654 4.942 1.00 23.53 13 VAL B N 1
ATOM 1188 C CA . VAL B 1 13 ? -14.532 -54.321 6.331 1.00 23.13 13 VAL B CA 1
ATOM 1189 C C . VAL B 1 13 ? -15.265 -52.986 6.361 1.00 23.30 13 VAL B C 1
ATOM 1190 O O . VAL B 1 13 ? -15.371 -52.301 5.338 1.00 23.28 13 VAL B O 1
ATOM 1194 N N . SER B 1 14 ? -15.757 -52.614 7.533 1.00 23.72 14 SER B N 1
ATOM 1195 C CA . S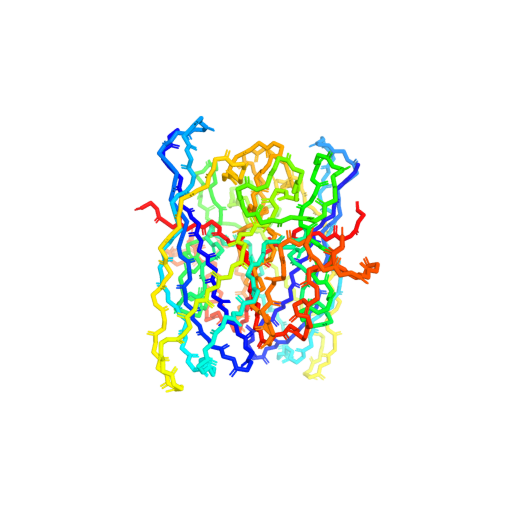ER B 1 14 ? -16.544 -51.406 7.651 1.00 23.43 14 SER B CA 1
ATOM 1196 C C . SER B 1 14 ? -16.133 -50.609 8.875 1.00 23.92 14 SER B C 1
ATOM 1197 O O . SER B 1 14 ? -15.387 -51.081 9.731 1.00 23.76 14 SER B O 1
ATOM 1200 N N . GLY B 1 15 ? -16.650 -49.394 8.975 1.00 23.98 15 GLY B N 1
ATOM 1201 C CA . GLY B 1 15 ? -16.331 -48.572 10.123 1.00 23.84 15 GLY B CA 1
ATOM 1202 C C . GLY B 1 15 ? -16.726 -47.136 9.899 1.00 23.92 15 GLY B C 1
ATOM 1203 O O . GLY B 1 15 ? -17.085 -46.742 8.789 1.00 22.96 15 GLY B O 1
ATOM 1204 N N . THR B 1 16 ? -16.653 -46.357 10.965 1.00 23.74 16 THR B N 1
ATOM 1205 C CA . THR B 1 16 ? -16.955 -44.942 10.879 1.00 24.14 16 THR B CA 1
ATOM 1206 C C . THR B 1 16 ? -15.804 -44.198 11.506 1.00 23.29 16 THR B C 1
ATOM 1207 O O . THR B 1 16 ? -15.400 -44.515 12.617 1.00 23.75 16 THR B O 1
ATOM 1211 N N . VAL B 1 17 ? -15.266 -43.229 10.783 1.00 22.14 17 VAL B N 1
ATOM 1212 C CA . VAL B 1 17 ? -14.133 -42.470 11.266 1.00 21.81 17 VAL B CA 1
ATOM 1213 C C . VAL B 1 17 ? -14.442 -40.984 11.313 1.00 21.95 17 VAL B C 1
ATOM 1214 O O . VAL B 1 17 ? -14.855 -40.394 10.309 1.00 21.01 17 VAL B O 1
ATOM 1218 N N . PHE B 1 18 ? -14.235 -40.385 12.484 1.00 21.86 18 PHE B N 1
ATOM 1219 C CA . PHE B 1 18 ? -14.468 -38.960 12.665 1.00 22.57 18 PHE B CA 1
ATOM 1220 C C . PHE B 1 18 ? -13.184 -38.153 12.672 1.00 22.32 18 PHE B C 1
ATOM 1221 O O . PHE B 1 18 ? -12.131 -38.643 13.074 1.00 22.61 18 PHE B O 1
ATOM 1229 N N . PHE B 1 19 ? -13.296 -36.904 12.239 1.00 22.59 19 PHE B N 1
ATOM 1230 C CA . PHE B 1 19 ? -12.185 -35.973 12.196 1.00 23.19 19 PHE B CA 1
ATOM 1231 C C . PHE B 1 19 ? -12.605 -34.677 12.866 1.00 24.15 19 PHE B C 1
ATOM 1232 O O . PHE B 1 19 ? -13.619 -34.087 12.480 1.00 23.58 19 PHE B O 1
ATOM 1240 N N . ASP B 1 20 ? -11.810 -34.213 13.832 1.00 25.17 20 ASP B N 1
ATOM 1241 C CA . ASP B 1 20 ? -12.123 -32.983 14.561 1.00 26.94 20 ASP B CA 1
ATOM 1242 C C . ASP B 1 20 ? -10.945 -32.020 14.551 1.00 27.89 20 ASP B C 1
ATOM 1243 O O . ASP B 1 20 ? -9.803 -32.418 14.772 1.00 28.03 20 ASP B O 1
ATOM 1248 N N . GLN B 1 21 ? -11.229 -30.749 14.294 1.00 29.46 21 GLN B N 1
ATOM 1249 C CA . GLN B 1 21 ? -10.194 -29.730 14.288 1.00 31.31 21 GLN B CA 1
ATOM 1250 C C . GLN B 1 21 ? -10.748 -28.475 14.957 1.00 32.87 21 GLN B C 1
ATOM 1251 O O . GLN B 1 21 ? -11.780 -27.947 14.548 1.00 33.02 21 GLN B O 1
ATOM 1257 N N . GLN B 1 22 ? -10.072 -28.022 16.002 1.00 35.22 22 GLN B N 1
ATOM 1258 C CA . GLN B 1 22 ? -10.541 -26.871 16.759 1.00 37.34 22 GLN B CA 1
ATOM 1259 C C . GLN B 1 22 ? -10.250 -25.583 16.002 1.00 38.36 22 GLN B C 1
ATOM 1260 O O . GLN B 1 22 ? -11.116 -24.718 15.865 1.00 38.53 22 GLN B O 1
ATOM 1266 N N . ASP B 1 23 ? -9.027 -25.471 15.497 1.00 39.89 23 ASP B N 1
ATOM 1267 C CA . ASP B 1 23 ? -8.607 -24.281 14.771 1.00 41.26 23 ASP B CA 1
ATOM 1268 C C . ASP B 1 23 ? -7.937 -24.614 13.451 1.00 41.59 23 ASP B C 1
ATOM 1269 O O . ASP B 1 23 ? -7.332 -25.679 13.298 1.00 41.66 23 ASP B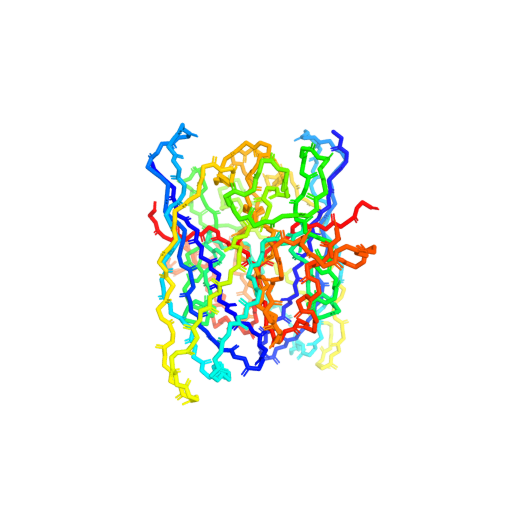 O 1
ATOM 1274 N N . GLU B 1 24 ? -8.036 -23.692 12.499 1.00 42.02 24 GLU B N 1
ATOM 1275 C CA . GLU B 1 24 ? -7.393 -23.882 11.211 1.00 42.46 24 GLU B CA 1
ATOM 1276 C C . GLU B 1 24 ? -5.924 -24.228 11.406 1.00 42.10 24 GLU B C 1
ATOM 1277 O O . GLU B 1 24 ? -5.305 -24.847 10.546 1.00 42.45 24 GLU B O 1
ATOM 1283 N N . LYS B 1 25 ? -5.371 -23.850 12.551 1.00 41.67 25 LYS B N 1
ATOM 1284 C CA . LYS B 1 25 ? -3.951 -24.073 12.797 1.00 40.92 25 LYS B CA 1
ATOM 1285 C C . LYS B 1 25 ? -3.652 -25.251 13.734 1.00 39.95 25 LYS B C 1
ATOM 1286 O O . LYS B 1 25 ? -2.496 -25.603 13.931 1.00 39.84 25 LYS B O 1
ATOM 1292 N N . SER B 1 26 ? -4.679 -25.872 14.303 1.00 38.61 26 SER B N 1
ATOM 1293 C CA . SER B 1 26 ? -4.429 -27.013 15.178 1.00 37.25 26 SER B CA 1
ATOM 1294 C C . SER B 1 26 ? -4.437 -28.317 14.386 1.00 35.86 26 SER B C 1
ATOM 1295 O O . SER B 1 26 ? -4.939 -28.364 13.264 1.00 35.41 26 SER B O 1
ATOM 1298 N N . PRO B 1 27 ? -3.860 -29.376 14.967 1.00 34.46 27 PRO B N 1
ATOM 1299 C CA . PRO B 1 27 ? -3.833 -30.688 14.347 1.00 33.16 27 PRO B CA 1
ATOM 1300 C C . PRO B 1 27 ? -5.242 -31.243 14.251 1.00 31.49 27 PRO B C 1
ATOM 1301 O O . PRO B 1 27 ? -6.148 -30.734 14.911 1.00 31.45 27 PRO B O 1
ATOM 1305 N N . VAL B 1 28 ? -5.408 -32.272 13.428 1.00 29.50 28 VAL B N 1
ATOM 1306 C CA . VAL B 1 28 ? -6.673 -32.970 13.280 1.00 27.57 28 VAL B CA 1
ATOM 1307 C C . VAL B 1 28 ? -6.688 -34.215 14.150 1.00 26.71 28 VAL B C 1
ATOM 1308 O O . VAL B 1 28 ? -5.774 -35.039 14.095 1.00 26.46 28 VAL B O 1
ATOM 1312 N N . VAL B 1 29 ? -7.735 -34.357 14.953 1.00 25.52 29 VAL B N 1
ATOM 1313 C CA . VAL B 1 29 ? -7.901 -35.545 15.765 1.00 24.82 29 VAL B CA 1
ATOM 1314 C C . VAL B 1 29 ? -8.838 -36.511 15.048 1.00 24.61 29 VAL B C 1
ATOM 1315 O O . VAL B 1 29 ? -9.938 -36.135 14.656 1.00 23.92 29 VAL B O 1
ATOM 1319 N N . VAL B 1 30 ? -8.382 -37.745 14.880 1.00 23.98 30 VAL B N 1
ATOM 1320 C CA . VAL B 1 30 ? -9.116 -38.760 14.135 1.00 23.92 30 VAL B CA 1
ATOM 1321 C C . VAL B 1 30 ? -9.537 -39.861 15.101 1.00 24.19 30 VAL B C 1
ATOM 1322 O O . VAL B 1 30 ? -8.698 -40.455 15.776 1.00 24.68 30 VAL B O 1
ATOM 1326 N N . SER B 1 31 ? -10.841 -40.102 15.192 1.00 24.18 31 SER B N 1
ATOM 1327 C CA . SER B 1 31 ? -11.391 -41.121 16.071 1.00 24.88 31 SER B CA 1
ATOM 1328 C C . SER B 1 31 ? -12.389 -41.980 15.304 1.00 25.12 31 SER B C 1
ATOM 1329 O O . SER B 1 31 ? -12.757 -41.665 14.173 1.00 25.96 31 SER B O 1
ATOM 1332 N N . GLY B 1 32 ? -12.835 -43.057 15.928 1.00 24.87 32 GLY B N 1
ATOM 1333 C CA . GLY B 1 32 ? -13.795 -43.946 15.304 1.00 24.94 32 GLY B CA 1
ATOM 1334 C C . GLY B 1 32 ? -13.316 -45.369 15.439 1.00 24.67 32 GLY B C 1
ATOM 1335 O O . GLY B 1 32 ? -12.584 -45.711 16.375 1.00 24.33 32 GLY B O 1
ATOM 1336 N N . GLU B 1 33 ? -13.727 -46.215 14.507 1.00 24.53 33 GLU B N 1
ATOM 1337 C CA . GLU B 1 33 ? -13.344 -47.606 14.588 1.00 24.75 33 GLU B CA 1
ATOM 1338 C C . GLU B 1 33 ? -13.594 -48.327 13.289 1.00 24.13 33 GLU B C 1
ATOM 1339 O O . GLU B 1 33 ? -14.375 -47.872 12.450 1.00 23.63 33 GLU B O 1
ATOM 1345 N N . VAL B 1 34 ? -12.930 -49.468 13.146 1.00 23.06 34 VAL B N 1
ATOM 1346 C CA . VAL B 1 34 ? -13.048 -50.289 11.953 1.00 22.62 34 VAL B CA 1
ATOM 1347 C C . VAL B 1 34 ? -13.340 -51.717 12.383 1.00 22.90 34 VAL B C 1
ATOM 1348 O O . VAL B 1 34 ? -12.660 -52.249 13.261 1.00 23.11 34 VAL B O 1
ATOM 1352 N N . GLN B 1 35 ? -14.361 -52.328 11.788 1.00 23.09 35 GLN B N 1
ATOM 1353 C CA . GLN B 1 35 ? -14.787 -53.655 12.196 1.00 23.83 35 GLN B CA 1
ATOM 1354 C C . GLN B 1 35 ? -14.392 -54.727 11.183 1.00 24.03 35 GLN B C 1
ATOM 1355 O O . GLN B 1 35 ? -14.601 -54.569 9.981 1.00 23.83 35 GLN B O 1
ATOM 1361 N N . GLY B 1 36 ? -13.843 -55.829 11.678 1.00 24.40 36 GLY B N 1
ATOM 1362 C CA . GLY B 1 36 ? -13.617 -57.008 10.841 1.00 24.42 36 GLY B CA 1
ATOM 1363 C C . GLY B 1 36 ? -12.206 -57.251 10.336 1.00 24.42 36 GLY B C 1
ATOM 1364 O O . GLY B 1 36 ? -11.974 -58.212 9.609 1.00 24.53 36 GLY B O 1
ATOM 1365 N N . LEU B 1 37 ? -11.263 -56.396 10.712 1.00 24.34 37 LEU B N 1
ATOM 1366 C CA . LEU B 1 37 ? -9.882 -56.532 10.257 1.00 24.85 37 LEU B CA 1
ATOM 1367 C C . LEU B 1 37 ? -9.257 -57.823 10.753 1.00 25.80 37 LEU B C 1
ATOM 1368 O O . LEU B 1 37 ? -9.511 -58.246 11.872 1.00 25.59 37 LEU B O 1
ATOM 1373 N N . THR B 1 38 ? -8.421 -58.431 9.918 1.00 27.07 38 THR B N 1
ATOM 1374 C CA . THR B 1 38 ? -7.606 -59.554 10.355 1.00 28.41 38 THR B CA 1
ATOM 1375 C C . THR B 1 38 ? -6.516 -59.051 11.297 1.00 28.63 38 THR B C 1
ATOM 1376 O O . THR B 1 38 ? -6.029 -57.927 11.157 1.00 28.42 38 THR B O 1
ATOM 1380 N N . LYS B 1 39 ? -6.126 -59.884 12.260 1.00 28.89 39 LYS B N 1
ATOM 1381 C CA . LYS B 1 39 ? -5.058 -59.509 13.183 1.00 29.36 39 LYS B CA 1
ATOM 1382 C C . LYS B 1 39 ? -3.845 -58.961 12.428 1.00 28.46 39 LYS B C 1
ATOM 1383 O O . LYS B 1 39 ? -3.455 -59.498 11.398 1.00 29.56 39 LYS B O 1
ATOM 1389 N N . GLY B 1 40 ? -3.254 -57.886 12.936 1.00 27.77 40 GLY B N 1
ATOM 1390 C CA . GLY B 1 40 ? -2.063 -57.321 12.308 1.00 26.35 40 GLY B CA 1
ATOM 1391 C C . GLY B 1 40 ? -2.220 -55.886 11.845 1.00 25.42 40 GLY B C 1
ATOM 1392 O O . GLY B 1 40 ? -3.282 -55.274 12.007 1.00 25.18 40 GLY B O 1
ATOM 1393 N N . LYS B 1 41 ? -1.154 -55.339 11.270 1.00 24.30 41 LYS B N 1
ATOM 1394 C CA . LYS B 1 41 ? -1.171 -53.959 10.818 1.00 23.35 41 LYS B CA 1
ATOM 1395 C C . LYS B 1 41 ? -1.816 -53.854 9.447 1.00 22.32 41 LYS B C 1
ATOM 1396 O O . LYS B 1 41 ? -1.624 -54.720 8.601 1.00 21.43 41 LYS B O 1
ATOM 1402 N N . HIS B 1 42 ? -2.572 -52.772 9.251 1.00 21.41 42 HIS B N 1
ATOM 1403 C CA . HIS B 1 42 ? -3.225 -52.458 7.983 1.00 20.65 42 HIS B CA 1
ATOM 1404 C C . HIS B 1 42 ? -2.979 -51.014 7.590 1.00 20.19 42 HIS B C 1
ATOM 1405 O O . HIS B 1 42 ? -3.239 -50.098 8.374 1.00 20.12 42 HIS B O 1
ATOM 1412 N N . GLY B 1 43 ? -2.488 -50.804 6.372 1.00 19.99 43 GLY B N 1
ATOM 1413 C CA . GLY B 1 43 ? -2.204 -49.460 5.895 1.00 19.20 43 GLY B CA 1
ATOM 1414 C C . GLY B 1 43 ? -3.446 -48.585 5.933 1.00 19.33 43 GLY B C 1
ATOM 1415 O O . GLY B 1 43 ? -4.554 -49.080 5.768 1.00 20.01 43 GLY B O 1
ATOM 1416 N N . PHE B 1 44 ? -3.250 -47.291 6.141 1.00 19.23 44 PHE B N 1
ATOM 1417 C CA . PHE B 1 44 ? -4.346 -46.361 6.431 1.00 19.71 44 PHE B CA 1
ATOM 1418 C C . PHE B 1 44 ? -3.944 -44.972 5.921 1.00 19.61 44 PHE B C 1
ATOM 1419 O O . PHE B 1 44 ? -3.042 -44.321 6.477 1.00 19.65 44 PHE B O 1
ATOM 1427 N N . HIS B 1 45 ? -4.567 -44.523 4.834 1.00 19.27 45 HIS B N 1
ATOM 1428 C CA . HIS B 1 45 ? -4.164 -43.268 4.226 1.00 18.90 45 HIS B CA 1
ATOM 1429 C C . HIS B 1 45 ? -5.372 -42.529 3.685 1.00 19.53 45 HIS B C 1
ATOM 1430 O O . HIS B 1 45 ? -6.388 -43.148 3.340 1.00 19.24 45 HIS B O 1
ATOM 1437 N N . VAL B 1 46 ? -5.229 -41.215 3.606 1.00 19.83 46 VAL B N 1
ATOM 1438 C CA . VAL B 1 46 ? -6.103 -40.359 2.804 1.00 19.80 46 VAL B CA 1
ATOM 1439 C C . VAL B 1 46 ? -5.557 -40.327 1.376 1.00 20.07 46 VAL B C 1
ATOM 1440 O O . VAL B 1 46 ? -4.388 -40.014 1.144 1.00 20.26 46 VAL B O 1
ATOM 1444 N N . HIS B 1 47 ? -6.399 -40.695 0.413 1.00 21.19 47 HIS B N 1
ATOM 1445 C CA . HIS B 1 47 ? -6.017 -40.666 -0.991 1.00 21.74 47 HIS B CA 1
ATOM 1446 C C . HIS B 1 47 ? -6.572 -39.396 -1.641 1.00 23.56 47 HIS B C 1
ATOM 1447 O O . HIS B 1 47 ? -7.441 -38.737 -1.084 1.00 24.28 47 HIS B O 1
ATOM 1454 N N . GLU B 1 48 ? -6.088 -39.062 -2.828 1.00 25.26 48 GLU B N 1
ATOM 1455 C CA . GLU B 1 48 ? -6.307 -37.715 -3.346 1.00 27.03 48 GLU B CA 1
ATOM 1456 C C . GLU B 1 48 ? -7.730 -37.447 -3.816 1.00 27.34 48 GLU B C 1
ATOM 1457 O O . GLU B 1 48 ? -8.255 -36.352 -3.603 1.00 28.19 48 GLU B O 1
ATOM 1463 N N . PHE B 1 49 ? -8.367 -38.440 -4.429 1.00 27.18 49 PHE B N 1
ATOM 1464 C CA . PHE B 1 49 ? -9.706 -38.223 -4.977 1.00 27.41 49 PHE B CA 1
ATOM 1465 C C . PHE B 1 49 ? -10.800 -38.882 -4.173 1.00 27.55 49 PHE B C 1
ATOM 1466 O O . PHE B 1 49 ? -10.653 -40.010 -3.685 1.00 27.76 49 PHE B O 1
ATOM 1474 N N . GLY B 1 50 ? -11.908 -38.165 -4.046 1.00 27.44 50 GLY B N 1
ATOM 1475 C CA . GLY B 1 50 ? -13.095 -38.686 -3.395 1.00 27.80 50 GLY B CA 1
ATOM 1476 C C . GLY B 1 50 ? -13.948 -39.291 -4.484 1.00 28.28 50 GLY B C 1
ATOM 1477 O O . GLY B 1 50 ? -15.130 -39.004 -4.596 1.00 28.17 50 GLY B O 1
ATOM 1478 N N . ASP B 1 51 ? -13.312 -40.131 -5.293 1.00 28.94 51 ASP B N 1
ATOM 1479 C CA . ASP B 1 51 ? -13.908 -40.651 -6.518 1.00 29.29 51 ASP B CA 1
ATOM 1480 C C . ASP B 1 51 ? -14.098 -42.161 -6.386 1.00 29.22 51 ASP B C 1
ATOM 1481 O O . ASP B 1 51 ? -13.123 -42.916 -6.372 1.00 28.95 51 ASP B O 1
ATOM 1486 N N . ASN B 1 52 ? -15.353 -42.590 -6.272 1.00 28.44 52 ASN B N 1
ATOM 1487 C CA . ASN B 1 52 ? -15.695 -44.009 -6.126 1.00 28.78 52 ASN B CA 1
ATOM 1488 C C . ASN B 1 52 ? -16.183 -44.680 -7.421 1.00 28.68 52 ASN B C 1
ATOM 1489 O O . ASN B 1 52 ? -16.838 -45.723 -7.371 1.00 27.90 52 ASN B O 1
ATOM 1494 N N . THR B 1 53 ? -15.858 -44.094 -8.573 1.00 28.76 53 THR B N 1
ATOM 1495 C CA . THR B 1 53 ? -16.416 -44.576 -9.848 1.00 29.05 53 THR B CA 1
ATOM 1496 C C . THR B 1 53 ? -15.907 -45.965 -10.208 1.00 29.55 53 THR B C 1
ATOM 1497 O O . THR B 1 53 ? -16.567 -46.715 -10.920 1.00 30.16 53 THR B O 1
ATOM 1501 N N . ASN B 1 54 ? -14.728 -46.301 -9.706 1.00 29.17 54 ASN B N 1
ATOM 1502 C CA . ASN B 1 54 ? -14.165 -47.614 -9.923 1.00 29.01 54 ASN B CA 1
ATOM 1503 C C . ASN B 1 54 ? -13.784 -48.274 -8.602 1.00 28.69 54 ASN B C 1
ATOM 1504 O O . ASN B 1 54 ? -12.673 -48.783 -8.450 1.00 28.62 54 ASN B O 1
ATOM 1509 N N . GLY B 1 55 ? -14.712 -48.278 -7.650 1.00 27.96 55 GLY B N 1
ATOM 1510 C CA . GLY B 1 55 ? -14.405 -48.769 -6.313 1.00 27.43 55 GLY B CA 1
ATOM 1511 C C . GLY B 1 55 ? -13.288 -47.934 -5.706 1.00 26.85 55 GLY B C 1
ATOM 1512 O O . GLY B 1 55 ? -13.092 -46.774 -6.073 1.00 26.95 55 GLY B O 1
ATOM 1513 N N . CYS B 1 56 ? -12.537 -48.517 -4.781 1.00 26.66 56 CYS B N 1
ATOM 1514 C CA . CYS B 1 56 ? -11.494 -47.762 -4.094 1.00 26.57 56 CYS B CA 1
ATOM 1515 C C . CYS B 1 56 ? -10.322 -47.440 -5.008 1.00 26.14 56 CYS B C 1
ATOM 1516 O O . CYS B 1 56 ? -9.486 -46.593 -4.689 1.00 26.17 56 CYS B O 1
ATOM 1519 N N . THR B 1 57 ? -10.265 -48.111 -6.151 1.00 26.04 57 THR B N 1
ATOM 1520 C CA . THR B 1 57 ? -9.190 -47.885 -7.119 1.00 26.01 57 THR B CA 1
ATOM 1521 C C . THR B 1 57 ? -9.144 -46.452 -7.652 1.00 25.97 57 THR B C 1
ATOM 1522 O O . THR B 1 57 ? -8.061 -45.892 -7.868 1.00 25.75 57 THR B O 1
ATOM 1526 N N . SER B 1 58 ? -10.316 -45.857 -7.867 1.00 25.57 58 SER B N 1
ATOM 1527 C CA . SER B 1 58 ? -10.387 -44.531 -8.470 1.00 25.53 58 SER B CA 1
ATOM 1528 C C . SER B 1 58 ? -10.096 -43.420 -7.470 1.00 25.38 58 SER B C 1
ATOM 1529 O O . SER B 1 58 ? -10.119 -42.245 -7.823 1.00 25.72 58 SER B O 1
ATOM 1532 N N . ALA B 1 59 ? -9.810 -43.789 -6.224 1.00 24.44 59 ALA B N 1
ATOM 1533 C CA . ALA B 1 59 ? -9.426 -42.800 -5.221 1.00 24.63 59 ALA B CA 1
ATOM 1534 C C . ALA B 1 59 ? -8.019 -42.285 -5.514 1.00 24.23 59 ALA B C 1
ATOM 1535 O O . ALA B 1 59 ? -7.567 -41.285 -4.950 1.00 24.66 59 ALA B O 1
ATOM 1537 N N . GLY B 1 60 ? -7.340 -42.956 -6.435 1.00 24.73 60 GLY B N 1
ATOM 1538 C CA . GLY B 1 60 ? -6.042 -42.497 -6.895 1.00 24.26 60 GLY B CA 1
ATOM 1539 C C . GLY B 1 60 ? -4.969 -42.787 -5.863 1.00 23.91 60 GLY B C 1
ATOM 1540 O O . GLY B 1 60 ? -5.103 -43.696 -5.052 1.00 24.14 60 GLY B O 1
ATOM 1541 N N . ALA B 1 61 ? -3.899 -42.009 -5.903 1.00 24.18 61 ALA B N 1
ATOM 1542 C CA . ALA B 1 61 ? -2.751 -42.250 -5.038 1.00 23.47 61 ALA B CA 1
ATOM 1543 C C . ALA B 1 61 ? -2.935 -41.539 -3.709 1.00 23.32 61 ALA B C 1
ATOM 1544 O O . ALA B 1 61 ? -3.954 -40.883 -3.484 1.00 22.52 61 ALA B O 1
ATOM 1546 N N . HIS B 1 62 ? -1.935 -41.635 -2.833 1.00 22.72 62 HIS B N 1
ATOM 1547 C CA . HIS B 1 62 ? -2.031 -40.973 -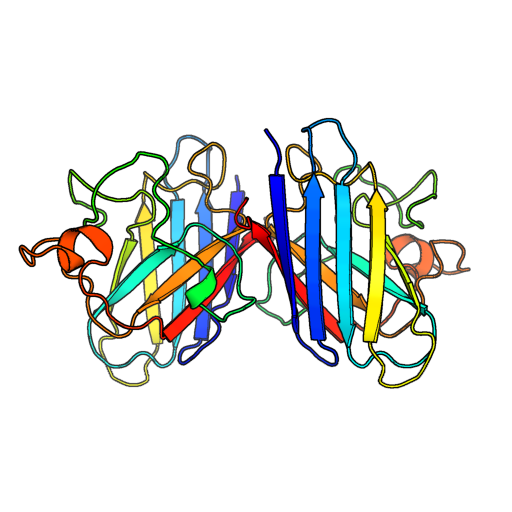1.531 1.00 22.92 62 HIS B CA 1
ATOM 1548 C C . HIS B 1 62 ? -2.039 -39.450 -1.685 1.00 22.91 62 HIS B C 1
ATOM 1549 O O . HIS B 1 62 ? -1.295 -38.906 -2.504 1.00 23.05 62 HIS B O 1
ATOM 1556 N N . PHE B 1 63 ? -2.858 -38.759 -0.890 1.00 22.99 63 PHE B N 1
ATOM 1557 C CA . PHE B 1 63 ? -2.960 -37.293 -0.960 1.00 22.96 63 PHE B CA 1
ATOM 1558 C C . PHE B 1 63 ? -1.593 -36.650 -0.762 1.00 23.75 63 PHE B C 1
ATOM 1559 O O . PHE B 1 63 ? -0.954 -36.858 0.265 1.00 23.94 63 PHE B O 1
ATOM 1567 N N . ASN B 1 64 ? -1.144 -35.868 -1.740 1.00 23.90 64 ASN B N 1
ATOM 1568 C CA . ASN B 1 64 ? 0.263 -35.456 -1.771 1.00 24.97 64 ASN B CA 1
ATOM 1569 C C . ASN B 1 64 ? 0.477 -34.043 -2.327 1.00 25.77 64 ASN B C 1
ATOM 1570 O O . ASN B 1 64 ? 1.208 -33.856 -3.305 1.00 26.04 64 ASN B O 1
ATOM 1575 N N . PRO B 1 65 ? -0.132 -33.037 -1.688 1.00 26.72 65 PRO B N 1
ATOM 1576 C CA . PRO B 1 65 ? -0.025 -31.662 -2.182 1.00 27.65 65 PRO B CA 1
ATOM 1577 C C . PRO B 1 65 ? 1.410 -31.120 -2.105 1.00 28.84 65 PRO B C 1
ATOM 1578 O O . PRO B 1 65 ? 1.765 -30.208 -2.848 1.00 28.80 65 PRO B O 1
ATOM 1582 N N . GLU B 1 66 ? 2.229 -31.691 -1.228 1.00 29.58 66 GLU B N 1
ATOM 1583 C CA . GLU B 1 66 ? 3.614 -31.234 -1.065 1.00 30.77 66 GLU B CA 1
ATOM 1584 C C . GLU B 1 66 ? 4.608 -31.991 -1.968 1.00 30.29 66 GLU B C 1
ATOM 1585 O O . GLU B 1 66 ? 5.825 -31.796 -1.867 1.00 30.19 66 GLU B O 1
ATOM 1591 N N . LYS B 1 67 ? 4.090 -32.846 -2.849 1.00 29.97 67 LYS B N 1
ATOM 1592 C CA . LYS B 1 67 ? 4.920 -33.540 -3.845 1.00 29.74 67 LYS B CA 1
ATOM 1593 C C . LYS B 1 67 ? 6.079 -34.367 -3.257 1.00 29.59 67 LYS B C 1
ATOM 1594 O O . LYS B 1 67 ? 7.198 -34.335 -3.767 1.00 29.48 67 LYS B O 1
ATOM 1600 N N . GLN B 1 68 ? 5.796 -35.127 -2.204 1.00 28.85 68 GLN B N 1
ATOM 1601 C CA . GLN B 1 68 ? 6.816 -35.919 -1.520 1.00 28.63 68 GLN B CA 1
ATOM 1602 C C . GLN B 1 68 ? 6.678 -37.403 -1.812 1.00 27.82 68 GLN B C 1
ATOM 1603 O O . GLN B 1 68 ? 5.717 -37.835 -2.444 1.00 27.58 68 GLN B O 1
ATOM 1609 N N . ASP B 1 69 ? 7.637 -38.189 -1.329 1.00 27.57 69 ASP B N 1
ATOM 1610 C CA . ASP B 1 69 ? 7.539 -39.639 -1.376 1.00 27.04 69 ASP B CA 1
ATOM 1611 C C . ASP B 1 69 ? 6.802 -40.189 -0.149 1.00 25.97 69 ASP B C 1
ATOM 1612 O O . ASP B 1 69 ? 6.555 -39.469 0.825 1.00 24.74 69 ASP B O 1
ATOM 1617 N N . HIS B 1 70 ? 6.469 -41.472 -0.209 1.00 24.86 70 HIS B N 1
ATOM 1618 C CA . HIS B 1 70 ? 5.718 -42.126 0.848 1.00 24.45 70 HIS B CA 1
ATOM 1619 C C . HIS B 1 70 ? 6.529 -42.330 2.117 1.00 24.26 70 HIS B C 1
ATOM 1620 O O . HIS B 1 70 ? 7.710 -42.678 2.066 1.00 23.61 70 HIS B O 1
ATOM 1627 N N . GLY B 1 71 ? 5.893 -42.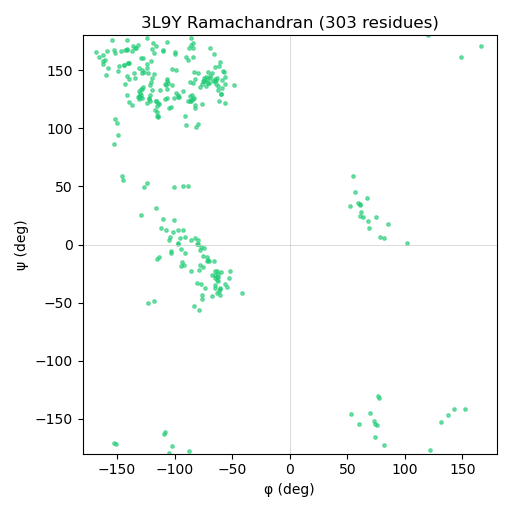104 3.264 1.00 23.57 71 GLY B N 1
ATOM 1628 C CA . GLY B 1 71 ? 6.521 -42.450 4.539 1.00 23.68 71 GLY B CA 1
ATOM 1629 C C . GLY B 1 71 ? 5.442 -42.735 5.558 1.00 23.48 71 GLY B C 1
ATOM 1630 O O . GLY B 1 71 ? 4.270 -42.817 5.204 1.00 22.69 71 GLY B O 1
ATOM 1631 N N . GLY B 1 72 ? 5.827 -42.890 6.822 1.00 23.81 72 GLY B N 1
ATOM 1632 C CA . GLY B 1 72 ? 4.838 -42.967 7.910 1.00 23.61 72 GLY B CA 1
ATOM 1633 C C . GLY B 1 72 ? 4.438 -41.575 8.363 1.00 23.93 72 GLY B C 1
ATOM 1634 O O . GLY B 1 72 ? 4.997 -40.584 7.908 1.00 24.02 72 GLY B O 1
ATOM 1635 N N . PRO B 1 73 ? 3.440 -41.477 9.248 1.00 23.85 73 PRO B N 1
ATOM 1636 C CA . PRO B 1 73 ? 3.028 -40.160 9.713 1.00 24.53 73 PRO B CA 1
ATOM 1637 C C . PRO B 1 73 ? 4.162 -39.388 10.409 1.00 24.99 73 PRO B C 1
ATOM 1638 O O . PRO B 1 73 ? 4.142 -38.161 10.443 1.00 24.85 73 PRO B O 1
ATOM 1642 N N . SER B 1 74 ? 5.151 -40.097 10.939 1.00 25.92 74 SER B N 1
ATOM 1643 C CA . SER B 1 74 ? 6.278 -39.414 11.594 1.00 26.41 74 SER B CA 1
ATOM 1644 C C . SER B 1 74 ? 7.515 -39.231 10.715 1.00 26.61 74 SER B C 1
ATOM 1645 O O . SER B 1 74 ? 8.513 -38.665 11.171 1.00 26.99 74 SER B O 1
ATOM 1648 N N . SER B 1 75 ? 7.450 -39.693 9.465 1.00 25.68 75 SER B N 1
ATOM 1649 C CA . SER B 1 75 ? 8.569 -39.550 8.525 1.00 25.48 75 SER B CA 1
ATOM 1650 C C . SER B 1 75 ? 8.781 -38.101 8.088 1.00 25.24 75 SER B C 1
ATOM 1651 O O . SER B 1 75 ? 7.825 -37.355 7.833 1.00 25.13 75 SER B O 1
ATOM 1654 N N . ALA B 1 76 ? 10.042 -37.688 7.998 1.00 25.11 76 ALA B N 1
ATOM 1655 C CA . ALA B 1 76 ? 10.346 -36.350 7.529 1.00 24.75 76 ALA B CA 1
ATOM 1656 C C . ALA B 1 76 ? 9.862 -36.171 6.086 1.00 24.84 76 ALA B C 1
ATOM 1657 O O . ALA B 1 76 ? 9.478 -35.068 5.680 1.00 24.98 76 ALA B O 1
ATOM 1659 N N . VAL B 1 77 ? 9.888 -37.262 5.327 1.00 24.53 77 VAL B N 1
ATOM 1660 C CA . VAL B 1 77 ? 9.400 -37.262 3.953 1.00 24.31 77 VAL B CA 1
ATOM 1661 C C . VAL B 1 77 ? 8.189 -38.177 3.898 1.00 23.71 77 VAL B C 1
ATOM 1662 O O . VAL B 1 77 ? 8.303 -39.397 4.043 1.00 24.09 77 VAL B O 1
ATOM 1666 N N . ARG B 1 78 ? 7.026 -37.574 3.709 1.00 23.27 78 ARG B N 1
ATOM 1667 C CA . ARG B 1 78 ? 5.777 -38.346 3.657 1.00 22.88 78 ARG B CA 1
ATOM 1668 C C . ARG B 1 78 ? 4.753 -37.622 2.821 1.00 22.28 78 ARG B C 1
ATOM 1669 O O . ARG B 1 78 ? 4.939 -36.459 2.479 1.00 22.60 78 ARG B O 1
ATOM 1677 N N . HIS B 1 79 ? 3.679 -38.328 2.473 1.00 22.44 79 HIS B N 1
ATOM 1678 C CA . HIS B 1 79 ? 2.529 -37.708 1.849 1.00 22.03 79 HIS B CA 1
ATOM 1679 C C . HIS B 1 79 ? 1.684 -37.128 2.977 1.00 22.27 79 HIS B C 1
ATOM 1680 O O . HIS B 1 79 ? 1.674 -37.667 4.086 1.00 22.86 79 HIS B O 1
ATOM 1687 N N . VAL B 1 80 ? 0.985 -36.035 2.710 1.00 22.83 80 VAL B N 1
ATOM 1688 C CA . VAL B 1 80 ? 0.047 -35.500 3.695 1.00 22.97 80 VAL B CA 1
ATOM 1689 C C . VAL B 1 80 ? -0.936 -36.591 4.115 1.00 22.66 80 VAL B C 1
ATOM 1690 O O . VAL B 1 80 ? -1.308 -36.699 5.283 1.00 22.56 80 VAL B O 1
ATOM 1694 N N . GLY B 1 81 ? -1.331 -37.438 3.172 1.00 22.19 81 GLY B N 1
ATOM 1695 C CA . GLY B 1 81 ? -2.317 -38.479 3.467 1.00 21.87 81 GLY B CA 1
ATOM 1696 C C . GLY B 1 81 ? -1.815 -39.654 4.278 1.00 21.38 81 GLY B C 1
ATOM 1697 O O . GLY B 1 81 ? -2.575 -40.549 4.625 1.00 21.25 81 GLY B O 1
ATOM 1698 N N . ASP B 1 82 ? -0.524 -39.662 4.595 1.00 21.44 82 ASP B N 1
ATOM 1699 C CA . ASP B 1 82 ? 0.084 -40.843 5.202 1.00 21.30 82 ASP B CA 1
ATOM 1700 C C . ASP B 1 82 ? -0.210 -40.935 6.684 1.00 21.50 82 ASP B C 1
ATOM 1701 O O . ASP B 1 82 ? 0.397 -40.222 7.488 1.00 22.24 82 ASP B O 1
ATOM 1706 N N . LEU B 1 83 ? -1.133 -41.821 7.045 1.00 20.93 83 LEU B N 1
ATOM 1707 C CA . LEU B 1 83 ? -1.527 -41.969 8.434 1.00 20.72 83 LEU B CA 1
ATOM 1708 C C . LEU B 1 83 ? -1.078 -43.306 9.007 1.00 20.93 83 LEU B C 1
ATOM 1709 O O . LEU B 1 83 ? -1.532 -43.714 10.077 1.00 21.56 83 LEU B O 1
ATOM 1714 N N . GLY B 1 84 ? -0.177 -43.984 8.304 1.00 20.81 84 GLY B N 1
ATOM 1715 C CA . GLY B 1 84 ? 0.477 -45.175 8.850 1.00 20.70 84 GLY B CA 1
ATOM 1716 C C . GLY B 1 84 ? -0.365 -46.433 8.847 1.00 21.89 84 GLY B C 1
ATOM 1717 O O . GLY B 1 84 ? -0.930 -46.807 7.814 1.00 21.97 84 GLY B O 1
ATOM 1718 N N . ASN B 1 85 ? -0.429 -47.104 9.996 1.00 22.14 85 ASN B N 1
ATOM 1719 C CA . ASN B 1 85 ? -1.194 -48.339 10.129 1.00 23.16 85 ASN B CA 1
ATOM 1720 C C . ASN B 1 85 ? -2.220 -48.248 11.220 1.00 23.63 85 ASN B C 1
ATOM 1721 O O . ASN B 1 85 ? -2.004 -47.587 12.246 1.00 23.34 85 ASN B O 1
ATOM 1726 N N . ILE B 1 86 ? -3.333 -48.936 11.011 1.00 24.83 86 ILE B N 1
ATOM 1727 C CA . ILE B 1 86 ? -4.179 -49.313 12.132 1.00 26.34 86 ILE B CA 1
ATOM 1728 C C . ILE B 1 86 ? -3.936 -50.784 12.466 1.00 26.96 86 ILE B C 1
ATOM 1729 O O . ILE B 1 86 ? -3.814 -51.633 11.576 1.00 27.45 86 ILE B O 1
ATOM 1734 N N . GLU B 1 87 ? -3.847 -51.091 13.753 1.00 28.00 87 GLU B N 1
ATOM 1735 C CA . GLU B 1 87 ? -3.525 -52.452 14.142 1.00 28.90 87 GLU B CA 1
ATOM 1736 C C . GLU B 1 87 ? -4.667 -53.163 14.859 1.00 29.37 87 GLU B C 1
ATOM 1737 O O . GLU B 1 87 ? -5.145 -52.714 15.906 1.00 29.32 87 GLU B O 1
ATOM 1743 N N . ALA B 1 88 ? -5.102 -54.271 14.276 1.00 30.15 88 ALA B N 1
ATOM 1744 C CA . ALA B 1 88 ? -6.116 -55.107 14.890 1.00 31.16 88 ALA B CA 1
ATOM 1745 C C . ALA B 1 88 ? -5.440 -56.031 15.879 1.00 31.87 88 ALA B C 1
ATOM 1746 O O . ALA B 1 88 ? -4.515 -56.768 15.531 1.00 31.37 88 ALA B O 1
ATOM 1748 N N . ILE B 1 89 ? -5.902 -55.997 17.117 1.00 32.80 89 ILE B N 1
ATOM 1749 C CA . ILE B 1 89 ? -5.289 -56.835 18.133 1.00 34.14 89 ILE B CA 1
ATOM 1750 C C . ILE B 1 89 ? -5.774 -58.277 18.013 1.00 35.02 89 ILE B C 1
ATOM 1751 O O . ILE B 1 89 ? -5.101 -59.199 18.477 1.00 35.35 89 ILE B O 1
ATOM 1756 N N . GLU B 1 90 ? -6.935 -58.469 17.390 1.00 36.22 90 GLU B N 1
ATOM 1757 C CA . GLU B 1 90 ? -7.490 -59.803 17.178 1.00 37.73 90 GLU B CA 1
ATOM 1758 C C . GLU B 1 90 ? -8.146 -59.895 15.805 1.00 38.14 90 GLU B C 1
ATOM 1759 O O . GLU B 1 90 ? -8.351 -58.880 15.136 1.00 38.20 90 GLU B O 1
ATOM 1765 N N . ASP B 1 91 ? -8.465 -61.116 15.385 1.00 38.68 91 ASP B N 1
ATOM 1766 C CA . ASP B 1 91 ? -9.241 -61.312 14.165 1.00 39.21 91 ASP B CA 1
ATOM 1767 C C . ASP B 1 91 ? -10.697 -60.941 14.426 1.00 39.04 91 ASP B C 1
ATOM 1768 O O . ASP B 1 91 ? -11.221 -61.191 15.512 1.00 39.05 91 ASP B O 1
ATOM 1773 N N . ALA B 1 92 ? -11.343 -60.339 13.431 1.00 38.87 92 ALA B N 1
ATOM 1774 C CA . ALA B 1 92 ? -12.794 -60.142 13.463 1.00 38.69 92 ALA B CA 1
ATOM 1775 C C . ALA B 1 92 ? -13.271 -59.329 14.659 1.00 38.47 92 ALA B C 1
ATOM 1776 O O . ALA B 1 92 ? -14.351 -59.579 15.197 1.00 38.62 92 ALA B O 1
ATOM 1778 N N . GLY B 1 93 ? -12.473 -58.352 15.069 1.00 38.03 93 GLY B N 1
ATOM 1779 C CA . GLY B 1 93 ? -12.856 -57.513 16.185 1.00 37.27 93 GLY B CA 1
ATOM 1780 C C . GLY B 1 93 ? -13.202 -56.119 15.725 1.00 36.64 93 GLY B C 1
ATOM 1781 O O . GLY B 1 93 ? -13.459 -55.878 14.539 1.00 36.34 93 GLY B O 1
ATOM 1782 N N . VAL B 1 94 ? -13.219 -55.194 16.671 1.00 35.64 94 VAL B N 1
ATOM 1783 C CA . VAL B 1 94 ? -13.372 -53.795 16.339 1.00 34.71 94 VAL B CA 1
ATOM 1784 C C . VAL B 1 94 ? -12.110 -53.063 16.756 1.00 33.70 94 VAL B C 1
ATOM 1785 O O . VAL B 1 94 ? -11.695 -53.123 17.912 1.00 33.62 94 VAL B O 1
ATOM 1789 N N . THR B 1 95 ? -11.489 -52.387 15.800 1.00 31.17 95 THR B N 1
ATOM 1790 C CA . THR B 1 95 ? -10.244 -51.688 16.075 1.00 29.37 95 THR B CA 1
ATOM 1791 C C . THR B 1 95 ? -10.477 -50.202 16.276 1.00 28.96 95 THR B C 1
ATOM 1792 O O . THR B 1 95 ? -11.069 -49.534 15.433 1.00 28.31 95 THR B O 1
ATOM 1796 N N . LYS B 1 96 ? -10.013 -49.685 17.405 1.00 28.38 96 LYS B N 1
ATOM 1797 C CA . LYS B 1 96 ? -10.219 -48.287 17.713 1.00 28.30 96 LYS B CA 1
ATOM 1798 C C . LYS B 1 96 ? -9.248 -47.500 16.859 1.00 27.51 96 LYS B C 1
ATOM 1799 O O . LYS B 1 96 ? -8.103 -47.908 16.676 1.00 27.28 96 LYS B O 1
ATOM 1805 N N . VAL B 1 97 ? -9.719 -46.395 16.306 1.00 26.57 97 VAL B N 1
ATOM 1806 C CA . VAL B 1 97 ? -8.849 -45.460 15.604 1.00 25.63 97 VAL B CA 1
ATOM 1807 C C . VAL B 1 97 ? -8.682 -44.247 16.496 1.00 25.46 97 VAL B C 1
ATOM 1808 O O . VAL B 1 97 ? -9.664 -43.661 16.958 1.00 25.15 97 VAL B O 1
ATOM 1812 N N . SER B 1 98 ? -7.431 -43.883 16.765 1.00 25.58 98 SER B N 1
ATOM 1813 C CA . SER B 1 98 ? -7.142 -42.794 17.671 1.00 25.39 98 SER B CA 1
ATOM 1814 C C . SER B 1 98 ? -5.842 -42.147 17.211 1.00 25.68 98 SER B C 1
ATOM 1815 O O . SER B 1 98 ? -4.761 -42.607 17.575 1.00 25.71 98 SER B O 1
ATOM 1818 N N . ILE B 1 99 ? -5.956 -41.100 16.403 1.00 24.68 99 ILE B N 1
ATOM 1819 C CA . ILE B 1 99 ? -4.809 -40.489 15.736 1.00 24.48 99 ILE B CA 1
ATOM 1820 C C . ILE B 1 99 ? -4.898 -38.985 15.857 1.00 24.61 99 ILE B C 1
ATOM 1821 O O . ILE B 1 99 ? -5.991 -38.415 15.889 1.00 23.70 99 ILE B O 1
ATOM 1826 N N . GLN B 1 100 ? -3.743 -38.336 15.933 1.00 24.56 100 GLN B N 1
ATOM 1827 C CA . GLN B 1 100 ? -3.672 -36.896 15.810 1.00 25.61 100 GLN B CA 1
ATOM 1828 C C . GLN B 1 100 ? -2.574 -36.585 14.808 1.00 25.79 100 GLN B C 1
ATOM 1829 O O . GLN B 1 100 ? -1.484 -37.157 14.881 1.00 26.26 100 GLN B O 1
ATOM 1835 N N . ASP B 1 101 ? -2.867 -35.709 13.854 1.00 25.64 101 ASP B N 1
ATOM 1836 C CA . ASP B 1 101 ? -1.894 -35.376 12.813 1.00 26.12 101 ASP B CA 1
ATOM 1837 C C . ASP B 1 101 ? -1.935 -33.880 12.520 1.00 26.33 101 ASP B C 1
ATOM 1838 O O . ASP B 1 101 ? -3.005 -33.275 12.517 1.00 26.19 101 ASP B O 1
ATOM 1843 N N . SER B 1 102 ? -0.776 -33.274 12.267 1.00 27.11 102 SER B N 1
ATOM 1844 C CA . SER B 1 102 ? -0.735 -31.828 12.021 1.00 28.16 102 SER B CA 1
ATOM 1845 C C . SER B 1 102 ? -0.568 -31.469 10.548 1.00 27.99 102 SER B C 1
ATOM 1846 O O . SER B 1 102 ? -0.626 -30.295 10.189 1.00 28.63 102 SER B O 1
ATOM 1849 N N . GLN B 1 103 ? -0.337 -32.464 9.700 1.00 28.00 103 GLN B N 1
ATOM 1850 C CA . GLN B 1 103 ? -0.197 -32.192 8.273 1.00 28.17 103 GLN B CA 1
ATOM 1851 C C . GLN B 1 103 ? -1.572 -32.120 7.626 1.00 27.74 103 GLN B C 1
ATOM 1852 O O . GLN B 1 103 ? -1.905 -31.138 6.963 1.00 28.12 103 GLN B O 1
ATOM 1858 N N . ILE B 1 104 ? -2.390 -33.142 7.829 1.00 27.38 104 ILE B N 1
ATOM 1859 C CA . ILE B 1 104 ? -3.765 -33.064 7.346 1.00 26.62 104 ILE B CA 1
ATOM 1860 C C . ILE B 1 104 ? -4.496 -31.902 8.020 1.00 26.65 104 ILE B C 1
ATOM 1861 O O . ILE B 1 104 ? -4.165 -31.497 9.139 1.00 25.57 104 ILE B O 1
ATOM 1866 N N . SER B 1 105 ? -5.498 -31.375 7.329 1.00 26.39 105 SER B N 1
ATOM 1867 C CA . SER B 1 105 ? -6.306 -30.289 7.853 1.00 26.84 105 SER B CA 1
ATOM 1868 C C . SER B 1 105 ? -7.726 -30.468 7.320 1.00 26.98 105 SER B C 1
ATOM 1869 O O . SER B 1 105 ? -7.945 -31.272 6.408 1.00 26.47 105 SER B O 1
ATOM 1872 N N . LEU B 1 106 ? -8.685 -29.746 7.894 1.00 27.39 106 LEU B N 1
ATOM 1873 C CA . LEU B 1 106 ? -10.047 -29.715 7.361 1.00 28.15 106 LEU B CA 1
ATOM 1874 C C . LEU B 1 106 ? -10.279 -28.391 6.635 1.00 29.36 106 LEU B C 1
ATOM 1875 O O . LEU B 1 106 ? -11.391 -28.091 6.201 1.00 29.55 106 LEU B O 1
ATOM 1880 N N . HIS B 1 107 ? -9.208 -27.611 6.508 1.00 31.10 107 HIS B N 1
ATOM 1881 C CA . HIS B 1 107 ? -9.226 -26.346 5.777 1.00 32.50 107 HIS B CA 1
ATOM 1882 C C . HIS B 1 107 ? -7.939 -26.175 4.974 1.00 32.67 107 HIS B C 1
ATOM 1883 O O . HIS B 1 107 ? -6.911 -26.734 5.323 1.00 33.07 107 HIS B O 1
ATOM 1890 N N . GLY B 1 108 ? -7.986 -25.373 3.915 1.00 32.98 108 GLY B N 1
ATOM 1891 C CA . GLY B 1 108 ? -6.757 -24.941 3.255 1.00 32.29 108 GLY B CA 1
ATOM 1892 C C . GLY B 1 108 ? -6.158 -25.931 2.278 1.00 32.20 108 GLY B C 1
ATOM 1893 O O . GLY B 1 108 ? -6.770 -26.949 1.961 1.00 32.37 108 GLY B O 1
ATOM 1894 N N . PRO B 1 109 ? -4.955 -25.618 1.776 1.00 31.68 109 PRO B N 1
ATOM 1895 C CA . PRO B 1 109 ? -4.173 -26.451 0.877 1.00 31.25 109 PRO B CA 1
ATOM 1896 C C . PRO B 1 109 ? -4.189 -27.927 1.249 1.00 30.27 109 PRO B C 1
ATOM 1897 O O . PRO B 1 109 ? -4.278 -28.784 0.367 1.00 30.32 109 PRO B O 1
ATOM 1901 N N . ASN B 1 110 ? -4.088 -28.222 2.540 1.00 29.13 110 ASN B N 1
ATOM 1902 C CA . ASN B 1 110 ? -3.977 -29.603 3.001 1.00 28.47 110 ASN B CA 1
ATOM 1903 C C . ASN B 1 110 ? -5.319 -30.197 3.437 1.00 27.80 110 ASN B C 1
ATOM 1904 O O . ASN B 1 110 ? -5.355 -31.257 4.061 1.00 27.27 110 ASN B O 1
ATOM 1909 N N . SER B 1 111 ? -6.416 -29.521 3.117 1.00 27.04 111 SER B N 1
ATOM 1910 C CA . SER B 1 111 ? -7.728 -30.032 3.518 1.00 26.12 111 SER B CA 1
ATOM 1911 C C . SER B 1 111 ? -8.033 -31.384 2.889 1.00 25.07 111 SER B C 1
ATOM 1912 O O . SER B 1 111 ? -7.852 -31.575 1.683 1.00 25.35 111 SER B O 1
ATOM 1915 N N . ILE B 1 112 ? -8.506 -32.317 3.709 1.00 23.51 112 ILE B N 1
ATOM 1916 C CA . ILE B 1 112 ? -8.842 -33.657 3.243 1.00 22.74 112 ILE B CA 1
ATOM 1917 C C . ILE B 1 112 ? -10.336 -33.814 2.946 1.00 22.55 112 ILE B C 1
ATOM 1918 O O . ILE B 1 112 ? -10.797 -34.903 2.590 1.00 21.95 112 ILE B O 1
ATOM 1923 N N . ILE B 1 113 ? -11.095 -32.738 3.127 1.00 22.72 113 ILE B N 1
ATOM 1924 C CA . ILE B 1 113 ? -12.523 -32.776 2.828 1.00 22.93 113 ILE B CA 1
ATOM 1925 C C . ILE B 1 113 ? -12.710 -33.144 1.351 1.00 23.13 113 ILE B C 1
ATOM 1926 O O . ILE B 1 113 ? -12.023 -32.600 0.483 1.00 23.82 113 ILE B O 1
ATOM 1931 N N . GLY B 1 114 ? -13.637 -34.058 1.067 1.00 23.08 114 GLY B N 1
ATOM 1932 C CA . GLY B 1 114 ? -13.877 -34.476 -0.312 1.00 22.94 114 GLY B CA 1
ATOM 1933 C C . GLY B 1 114 ? -12.848 -35.462 -0.861 1.00 22.97 114 GLY B C 1
ATOM 1934 O O . GLY B 1 114 ? -12.875 -35.812 -2.043 1.00 23.21 114 GLY B O 1
ATOM 1935 N N . ARG B 1 115 ? -11.944 -35.925 -0.006 1.00 22.50 115 ARG B N 1
ATOM 1936 C CA . ARG B 1 115 ? -10.987 -36.947 -0.425 1.00 22.85 115 ARG B CA 1
ATOM 1937 C C . ARG B 1 115 ? -11.385 -38.305 0.167 1.00 22.73 115 ARG B C 1
ATOM 1938 O O . ARG B 1 115 ? -12.413 -38.406 0.836 1.00 23.32 115 ARG B O 1
ATOM 1946 N N . THR B 1 116 ? -10.612 -39.354 -0.113 1.00 23.07 116 THR B N 1
ATOM 1947 C CA . THR B 1 116 ? -10.993 -40.710 0.297 1.00 22.80 116 THR B CA 1
ATOM 1948 C C . THR B 1 116 ? -10.069 -41.312 1.364 1.00 22.50 116 THR B C 1
ATOM 1949 O O . THR B 1 116 ? -8.849 -41.243 1.256 1.00 23.15 116 THR B O 1
ATOM 1953 N N . LEU B 1 117 ? -10.669 -41.894 2.392 1.00 21.73 117 LEU B N 1
ATOM 1954 C CA . LEU B 1 117 ? -9.927 -42.668 3.377 1.00 20.86 117 LEU B CA 1
ATOM 1955 C C . LEU B 1 117 ? -9.949 -44.135 2.945 1.00 20.35 117 LEU B C 1
ATOM 1956 O O . LEU B 1 117 ? -11.007 -44.674 2.567 1.00 19.80 117 LEU B O 1
ATOM 1961 N N . VAL B 1 118 ? -8.773 -44.765 2.970 1.00 19.34 118 VAL B N 1
ATOM 1962 C CA . VAL B 1 118 ? -8.600 -46.138 2.508 1.00 19.30 118 VAL B CA 1
ATOM 1963 C C . VAL B 1 118 ? -7.909 -46.961 3.576 1.00 19.78 118 VAL B C 1
ATOM 1964 O O . VAL B 1 118 ? -6.938 -46.502 4.186 1.00 19.51 118 VAL B O 1
ATOM 1968 N N . VAL B 1 119 ? -8.451 -48.148 3.816 1.00 20.42 119 VAL B N 1
ATOM 1969 C CA . VAL B 1 119 ? -7.822 -49.163 4.651 1.00 21.18 119 VAL B CA 1
ATOM 1970 C C . VAL B 1 119 ? -7.295 -50.238 3.725 1.00 21.15 119 VAL B C 1
ATOM 1971 O O . VAL B 1 119 ? -7.951 -50.594 2.744 1.00 21.00 119 VAL B O 1
ATOM 1975 N N . HIS B 1 120 ? -6.096 -50.743 4.022 1.00 21.10 120 HIS B N 1
ATOM 1976 C CA . HIS B 1 120 ? -5.459 -51.731 3.164 1.00 20.95 120 HIS B CA 1
ATOM 1977 C C . HIS B 1 120 ? -5.379 -53.126 3.787 1.00 21.67 120 HIS B C 1
ATOM 1978 O O . HIS B 1 120 ? -5.577 -53.305 4.988 1.00 21.68 120 HIS B O 1
ATOM 1985 N N . ALA B 1 121 ? -5.065 -54.106 2.947 1.00 21.55 121 ALA B N 1
ATOM 1986 C CA . ALA B 1 121 ? -5.011 -55.504 3.333 1.00 22.21 121 ALA B CA 1
ATOM 1987 C C . ALA B 1 121 ? -3.737 -55.797 4.114 1.00 22.38 121 ALA B C 1
ATOM 1988 O O . ALA B 1 121 ? -3.728 -56.621 5.020 1.00 22.03 121 ALA B O 1
ATOM 1990 N N . ASP B 1 122 ? -2.665 -55.109 3.752 1.00 22.91 122 ASP B N 1
ATOM 1991 C CA . ASP B 1 122 ? -1.347 -55.404 4.325 1.00 23.64 122 ASP B CA 1
ATOM 1992 C C . ASP B 1 122 ? -0.759 -54.217 5.071 1.00 23.37 122 ASP B C 1
ATOM 1993 O O . ASP B 1 122 ? -1.233 -53.082 4.945 1.00 22.33 1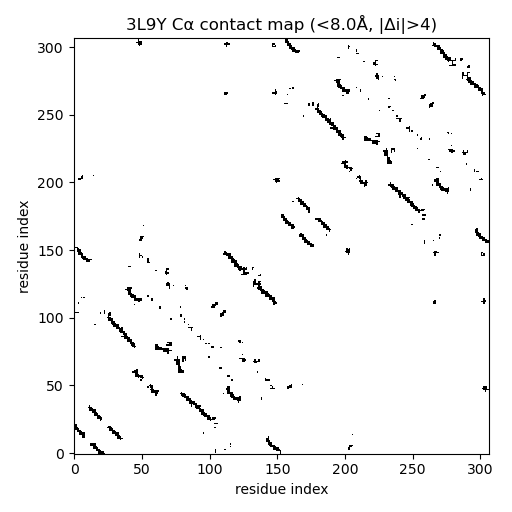22 ASP B O 1
ATOM 1998 N N . PRO B 1 123 ? 0.317 -54.469 5.835 1.00 23.11 123 PRO B N 1
ATOM 1999 C CA . PRO B 1 123 ? 0.929 -53.401 6.594 1.00 23.10 123 PRO B CA 1
ATOM 2000 C C . PRO B 1 123 ? 1.626 -52.383 5.704 1.00 22.95 123 PRO B C 1
ATOM 2001 O O . PRO B 1 123 ? 2.177 -52.730 4.659 1.00 23.24 123 PRO B O 1
ATOM 2005 N N . ASP B 1 124 ? 1.578 -51.130 6.121 1.00 22.52 124 ASP B N 1
ATOM 2006 C CA . ASP B 1 124 ? 2.298 -50.064 5.448 1.00 22.21 124 ASP B CA 1
ATOM 2007 C C . ASP B 1 124 ? 3.725 -50.113 5.987 1.00 22.77 124 ASP B C 1
ATOM 2008 O O . ASP B 1 124 ? 3.908 -50.111 7.190 1.00 22.23 124 ASP B O 1
ATOM 2013 N N . ASP B 1 125 ? 4.728 -50.204 5.115 1.00 23.81 125 ASP B N 1
ATOM 2014 C CA . ASP B 1 125 ? 6.106 -50.331 5.614 1.00 24.84 125 ASP B CA 1
ATOM 2015 C C . ASP B 1 125 ? 6.732 -48.972 5.900 1.00 26.17 125 ASP B C 1
ATOM 2016 O O . ASP B 1 125 ? 7.913 -48.875 6.281 1.00 25.83 125 ASP B O 1
ATOM 2021 N N . LEU B 1 126 ? 5.930 -47.929 5.734 1.00 26.43 126 LEU B N 1
ATOM 2022 C CA . LEU B 1 126 ? 6.325 -46.571 6.090 1.00 27.94 126 LEU B CA 1
ATOM 2023 C C . LEU B 1 126 ? 7.524 -46.116 5.268 1.00 28.78 126 LEU B C 1
ATOM 2024 O O . LEU B 1 126 ? 8.300 -45.264 5.709 1.00 28.44 126 LEU B O 1
ATOM 2029 N N . GLY B 1 127 ? 7.655 -46.673 4.070 1.00 29.68 127 GLY B N 1
ATOM 2030 C CA . GLY B 1 127 ? 8.705 -46.256 3.150 1.00 31.63 127 GLY B CA 1
ATOM 2031 C C . GLY B 1 127 ? 10.072 -46.632 3.676 1.00 32.75 127 GLY B C 1
ATOM 2032 O O . GLY B 1 127 ? 11.024 -45.852 3.568 1.00 33.21 127 GLY B O 1
ATOM 2033 N N . LEU B 1 128 ? 10.155 -47.824 4.260 1.00 33.86 128 LEU B N 1
ATOM 2034 C CA . LEU B 1 128 ? 11.420 -48.387 4.732 1.00 35.13 128 LEU B CA 1
ATOM 2035 C C . LEU B 1 128 ? 11.525 -49.787 4.167 1.00 35.95 128 LEU B C 1
ATOM 2036 O O . LEU B 1 128 ? 12.193 -50.668 4.736 1.00 36.78 128 LEU B O 1
ATOM 2041 N N . GLY B 1 129 ? 10.833 -49.982 3.047 1.00 36.13 129 GLY B N 1
ATOM 2042 C CA . GLY B 1 129 ? 10.885 -51.217 2.271 1.00 35.50 129 GLY B CA 1
ATOM 2043 C C . GLY B 1 129 ? 12.011 -51.145 1.250 1.00 35.24 129 GLY B C 1
ATOM 2044 O O . GLY B 1 129 ? 12.492 -50.069 0.876 1.00 35.69 129 GLY B O 1
ATOM 2045 N N . GLY B 1 130 ? 12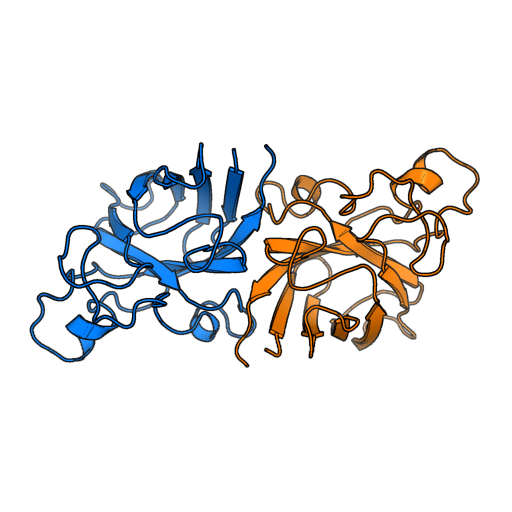.452 -52.300 0.796 1.00 35.02 130 GLY B N 1
ATOM 2046 C CA . GLY B 1 130 ? 13.534 -52.324 -0.153 1.00 34.14 130 GLY B CA 1
ATOM 2047 C C . GLY B 1 130 ? 13.024 -52.529 -1.553 1.00 33.62 130 GLY B C 1
ATOM 2048 O O . GLY B 1 130 ? 13.511 -53.399 -2.254 1.00 34.45 130 GLY B O 1
ATOM 2049 N N . ASN B 1 131 ? 12.024 -51.747 -1.957 1.00 32.62 131 ASN B N 1
ATOM 2050 C CA . ASN B 1 131 ? 11.605 -51.742 -3.358 1.00 31.61 131 ASN B CA 1
ATOM 2051 C C . ASN B 1 131 ? 10.943 -50.437 -3.771 1.00 31.11 131 ASN B C 1
ATOM 2052 O O . ASN B 1 131 ? 10.716 -49.550 -2.950 1.00 30.84 131 ASN B O 1
ATOM 2057 N N . GLU B 1 132 ? 10.617 -50.330 -5.052 1.00 30.74 132 GLU B N 1
ATOM 2058 C CA . GLU B 1 132 ? 10.024 -49.104 -5.572 1.00 30.86 132 GLU B CA 1
ATOM 2059 C C . GLU B 1 132 ? 8.647 -48.824 -4.980 1.00 30.45 132 GLU B C 1
ATOM 2060 O O . GLU B 1 132 ? 8.297 -47.660 -4.748 1.00 30.82 132 GLU B O 1
ATOM 2066 N N . LEU B 1 133 ? 7.875 -49.876 -4.721 1.00 30.09 133 LEU B N 1
ATOM 2067 C CA . LEU B 1 133 ? 6.524 -49.709 -4.175 1.00 29.71 133 LEU B CA 1
ATOM 2068 C C . LEU B 1 133 ? 6.543 -49.096 -2.782 1.00 29.73 133 LEU B C 1
ATOM 2069 O O . LEU B 1 133 ? 5.575 -48.465 -2.351 1.00 28.84 133 LEU B O 1
ATOM 2074 N N . SER B 1 134 ? 7.640 -49.301 -2.063 1.00 29.22 134 SER B N 1
ATOM 2075 C CA . SER B 1 134 ? 7.720 -48.802 -0.697 1.00 29.09 134 SER B CA 1
ATOM 2076 C C . SER B 1 134 ? 7.637 -47.289 -0.656 1.00 29.19 134 SER B C 1
ATOM 2077 O O . SER B 1 134 ? 6.959 -46.725 0.199 1.00 29.31 134 SER B O 1
ATOM 2080 N N . LYS B 1 135 ? 8.326 -46.637 -1.588 1.00 28.90 135 LYS B N 1
ATOM 2081 C CA . LYS B 1 135 ? 8.432 -45.184 -1.618 1.00 29.10 135 LYS B CA 1
ATOM 2082 C C . LYS B 1 135 ? 7.203 -44.525 -2.233 1.00 28.25 135 LYS B C 1
ATOM 2083 O O . LYS B 1 135 ? 7.126 -43.300 -2.325 1.00 28.21 135 LYS B O 1
ATOM 2089 N N . THR B 1 136 ? 6.235 -45.343 -2.639 1.00 28.08 136 THR B N 1
ATOM 2090 C CA . THR B 1 136 ? 5.010 -44.833 -3.250 1.00 27.53 136 THR B CA 1
ATOM 2091 C C . THR B 1 136 ? 3.745 -45.279 -2.505 1.00 26.51 136 THR B C 1
ATOM 2092 O O . THR B 1 136 ? 2.906 -44.455 -2.152 1.00 27.08 136 THR B O 1
ATOM 2096 N N . THR B 1 137 ? 3.625 -46.569 -2.231 1.00 25.74 137 THR B N 1
ATOM 2097 C CA . THR B 1 137 ? 2.435 -47.084 -1.575 1.00 25.16 137 THR B CA 1
ATOM 2098 C C . THR B 1 137 ? 2.717 -47.621 -0.181 1.00 24.69 137 THR B C 1
ATOM 2099 O O . THR B 1 137 ? 1.795 -47.949 0.566 1.00 24.52 137 THR B O 1
ATOM 2103 N N . GLY B 1 138 ? 3.991 -47.752 0.160 1.00 24.27 138 GLY B N 1
ATOM 2104 C CA . GLY B 1 138 ? 4.353 -48.465 1.388 1.00 22.77 138 GLY B CA 1
ATOM 2105 C C . GLY B 1 138 ? 4.081 -49.961 1.353 1.00 21.93 138 GLY B C 1
ATOM 2106 O O . GLY B 1 138 ? 4.099 -50.621 2.392 1.00 21.81 138 GLY B O 1
ATOM 2107 N N . ASN B 1 139 ? 3.841 -50.513 0.164 1.00 21.73 139 ASN B N 1
ATOM 2108 C CA . ASN B 1 139 ? 3.556 -51.940 0.020 1.00 21.99 139 ASN B CA 1
ATOM 2109 C C . ASN B 1 139 ? 2.301 -52.406 0.767 1.00 21.62 139 ASN B C 1
ATOM 2110 O O . ASN B 1 139 ? 2.164 -53.579 1.110 1.00 20.90 139 ASN B O 1
ATOM 2115 N N . ALA B 1 140 ? 1.379 -51.482 0.998 1.00 21.23 140 ALA B N 1
ATOM 2116 C CA . ALA B 1 140 ? 0.166 -51.779 1.771 1.00 21.11 140 ALA B CA 1
ATOM 2117 C C . ALA B 1 140 ? -0.815 -52.684 1.003 1.00 21.87 140 ALA B C 1
ATOM 2118 O O . ALA B 1 140 ? -1.766 -53.235 1.571 1.00 22.05 140 ALA B O 1
ATOM 2120 N N . GLY B 1 141 ? -0.581 -52.844 -0.295 1.00 21.93 141 GLY B N 1
ATOM 2121 C CA . GLY B 1 141 ? -1.346 -53.829 -1.059 1.00 22.09 141 GLY B CA 1
ATOM 2122 C C . GLY B 1 141 ? -2.800 -53.437 -1.239 1.00 22.29 141 GLY B C 1
ATOM 2123 O O . GLY B 1 141 ? -3.109 -52.255 -1.370 1.00 22.74 141 GLY B O 1
ATOM 2124 N N . GLY B 1 142 ? -3.682 -54.438 -1.240 1.00 22.53 142 GLY B N 1
ATOM 2125 C CA . GLY B 1 142 ? -5.104 -54.252 -1.610 1.00 22.87 142 GLY B CA 1
ATOM 2126 C C . GLY B 1 142 ? -5.866 -53.204 -0.818 1.00 22.81 142 GLY B C 1
ATOM 2127 O O . GLY B 1 142 ? -5.643 -53.025 0.380 1.00 22.57 142 GLY B O 1
ATOM 2128 N N . ARG B 1 143 ? -6.778 -52.508 -1.492 1.00 22.74 143 ARG B N 1
ATOM 2129 C CA . ARG B 1 143 ? -7.671 -51.563 -0.818 1.00 22.38 143 ARG B CA 1
ATOM 2130 C C . ARG B 1 143 ? -8.933 -52.283 -0.390 1.00 22.82 143 ARG B C 1
ATOM 2131 O O . ARG B 1 143 ? -9.808 -52.554 -1.221 1.00 23.75 143 ARG B O 1
ATOM 2139 N N . ILE B 1 144 ? -9.036 -52.597 0.897 1.00 22.35 144 ILE B N 1
ATOM 2140 C CA . ILE B 1 144 ? -10.134 -53.441 1.384 1.00 22.48 144 ILE B CA 1
ATOM 2141 C C . ILE B 1 144 ? -11.368 -52.667 1.844 1.00 22.43 144 ILE B C 1
ATOM 2142 O O . ILE B 1 144 ? -12.452 -53.240 1.982 1.00 23.70 144 ILE B O 1
ATOM 2147 N N . ALA B 1 145 ? -11.213 -51.382 2.099 1.00 22.08 145 ALA B N 1
ATOM 2148 C CA . ALA B 1 145 ? -12.379 -50.551 2.412 1.00 21.16 145 ALA B CA 1
ATOM 2149 C C . ALA B 1 145 ? -12.063 -49.093 2.136 1.00 21.35 145 ALA B C 1
ATOM 2150 O O . ALA B 1 145 ? -10.917 -48.680 2.201 1.00 19.81 145 ALA B O 1
ATOM 2152 N N . CYS B 1 146 ? -13.081 -48.302 1.810 1.00 20.36 146 CYS B N 1
ATOM 2153 C CA . CYS B 1 146 ? -12.847 -46.876 1.638 1.00 20.74 146 CYS B CA 1
ATOM 2154 C C . CYS B 1 146 ? -14.142 -46.097 1.799 1.00 20.21 146 CYS B C 1
ATOM 2155 O O . CYS B 1 146 ? -15.227 -46.678 1.821 1.00 19.96 146 CYS B O 1
ATOM 2158 N N . GLY B 1 147 ? -14.015 -44.788 1.947 1.00 20.38 147 GLY B N 1
ATOM 2159 C CA . GLY B 1 147 ? -15.171 -43.901 1.998 1.00 20.36 147 GLY B CA 1
ATOM 2160 C C . GLY B 1 147 ? -14.719 -42.483 1.691 1.00 20.79 147 GLY B C 1
ATOM 2161 O O . GLY B 1 147 ? -13.542 -42.156 1.825 1.00 20.53 147 GLY B O 1
ATOM 2162 N N . VAL B 1 148 ? -15.649 -41.635 1.270 1.00 20.52 148 VAL B N 1
ATOM 2163 C CA . VAL B 1 148 ? -15.315 -40.233 1.020 1.00 20.98 148 VAL B CA 1
ATOM 2164 C C . VAL B 1 148 ? -15.443 -39.421 2.310 1.00 20.82 148 VAL B C 1
ATOM 2165 O O . VAL B 1 148 ? -16.382 -39.613 3.083 1.00 21.97 148 VAL B O 1
ATOM 2169 N N . ILE B 1 149 ? -14.506 -38.507 2.534 1.00 21.01 149 ILE B N 1
ATOM 2170 C CA . ILE B 1 149 ? -14.503 -37.692 3.744 1.00 21.25 149 ILE B CA 1
ATOM 2171 C C . ILE B 1 149 ? -15.457 -36.513 3.564 1.00 21.60 149 ILE B C 1
ATOM 2172 O O . ILE B 1 149 ? -15.312 -35.711 2.641 1.00 21.57 149 ILE B O 1
ATOM 2177 N N . GLY B 1 150 ? -16.461 -36.437 4.424 1.00 21.69 150 GLY B N 1
ATOM 2178 C CA . GLY B 1 150 ? -17.504 -35.433 4.244 1.00 22.50 150 GLY B CA 1
ATOM 2179 C C . GLY B 1 150 ? -17.675 -34.535 5.451 1.00 23.12 150 GLY B C 1
ATOM 2180 O O . GLY B 1 150 ? -17.353 -34.913 6.585 1.00 22.95 150 GLY B O 1
ATOM 2181 N N . LEU B 1 151 ? -18.192 -33.340 5.214 1.00 23.38 151 LEU B N 1
ATOM 2182 C CA . LEU B 1 151 ? -18.446 -32.415 6.304 1.00 24.19 151 LEU B CA 1
ATOM 2183 C C . LEU B 1 151 ? -19.499 -33.002 7.225 1.00 25.14 151 LEU B C 1
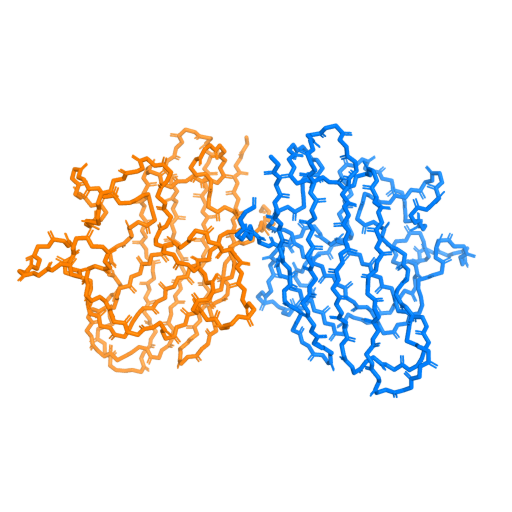ATOM 2184 O O . LEU B 1 151 ? -20.448 -33.631 6.770 1.00 24.92 151 LEU B O 1
ATOM 2189 N N . ALA B 1 152 ? -19.323 -32.801 8.526 1.00 26.37 152 ALA B N 1
ATOM 2190 C CA . ALA B 1 152 ? -20.240 -33.343 9.512 1.00 27.94 152 ALA B CA 1
ATOM 2191 C C . ALA B 1 152 ? -20.725 -32.251 10.441 1.00 28.99 152 ALA B C 1
ATOM 2192 O O . ALA B 1 152 ? -20.094 -31.199 10.561 1.00 28.75 152 ALA B O 1
ATOM 2194 N N . LYS B 1 153 ? -21.8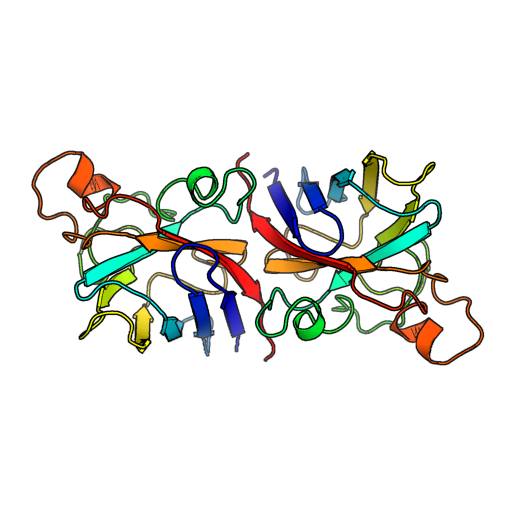39 -32.526 11.107 1.00 31.21 153 LYS B N 1
ATOM 2195 C CA . LYS B 1 153 ? -22.505 -31.545 11.954 1.00 33.61 153 LYS B CA 1
ATOM 2196 C C . LYS B 1 153 ? -21.743 -31.288 13.244 1.00 35.03 153 LYS B C 1
ATOM 2197 O O . LYS B 1 153 ? -21.270 -32.221 13.896 1.00 35.32 153 LYS B O 1
ATOM 2203 N N . ILE B 1 154 ? -21.650 -30.008 13.593 1.00 36.73 154 ILE B N 1
ATOM 2204 C CA . ILE B 1 154 ? -20.920 -29.527 14.756 1.00 38.16 154 ILE B CA 1
ATOM 2205 C C . ILE B 1 154 ? -21.262 -30.347 15.993 1.00 38.60 154 ILE B C 1
ATOM 2206 O O . ILE B 1 154 ? -22.342 -30.186 16.569 1.00 39.29 154 ILE B O 1
#

Organism: Bombyx mori (NCBI:txid7091)